Protein AF-A0A7X9PAP3-F1 (afdb_monomer)

Structure (mmCIF, N/CA/C/O backbone):
data_AF-A0A7X9PAP3-F1
#
_entry.id   AF-A0A7X9PAP3-F1
#
loop_
_atom_site.group_PDB
_atom_site.id
_atom_site.type_symbol
_atom_site.label_atom_id
_atom_site.label_alt_id
_atom_site.label_comp_id
_atom_site.label_asym_id
_atom_site.label_entity_id
_atom_site.label_seq_id
_atom_site.pdbx_PDB_ins_code
_atom_site.Cartn_x
_atom_site.Cartn_y
_atom_site.Cartn_z
_atom_site.occupancy
_atom_site.B_iso_or_equiv
_atom_site.auth_seq_id
_atom_site.auth_comp_id
_atom_site.auth_asym_id
_atom_site.auth_atom_id
_atom_site.pdbx_PDB_model_num
ATOM 1 N N . LYS A 1 1 ? 16.788 -15.614 0.263 1.00 59.34 1 LYS A N 1
ATOM 2 C CA . LYS A 1 1 ? 17.061 -16.980 -0.244 1.00 59.34 1 LYS A CA 1
ATOM 3 C C . LYS A 1 1 ? 15.784 -17.479 -0.890 1.00 59.34 1 LYS A C 1
ATOM 5 O O . LYS A 1 1 ? 14.725 -17.105 -0.398 1.00 59.34 1 LYS A O 1
ATOM 10 N N . TYR A 1 2 ? 15.874 -18.241 -1.971 1.00 66.44 2 TYR A N 1
ATOM 11 C CA . TYR A 1 2 ? 14.715 -18.930 -2.534 1.00 66.44 2 TYR A CA 1
ATOM 12 C C . TYR A 1 2 ? 14.220 -20.024 -1.574 1.00 66.44 2 TYR A C 1
ATOM 14 O O . TYR A 1 2 ? 14.885 -20.328 -0.578 1.00 66.44 2 TYR A O 1
ATOM 22 N N . THR A 1 3 ? 13.040 -20.594 -1.837 1.00 70.62 3 THR A N 1
ATOM 23 C CA . THR A 1 3 ? 12.450 -21.670 -1.013 1.00 70.62 3 THR A CA 1
ATOM 24 C C . THR A 1 3 ? 13.333 -22.919 -0.946 1.00 70.62 3 THR A C 1
ATOM 26 O O . THR A 1 3 ? 13.224 -23.693 -0.001 1.00 70.62 3 THR A O 1
ATOM 29 N N . ASP A 1 4 ? 14.249 -23.076 -1.900 1.00 76.62 4 ASP A N 1
ATOM 30 C CA . ASP A 1 4 ? 15.269 -24.126 -1.961 1.00 76.62 4 ASP A CA 1
ATOM 31 C C . ASP A 1 4 ? 16.560 -23.802 -1.173 1.00 76.62 4 ASP A C 1
ATOM 33 O O . ASP A 1 4 ? 17.512 -24.580 -1.175 1.00 76.62 4 ASP A O 1
ATOM 37 N N . GLY A 1 5 ? 16.621 -22.652 -0.495 1.00 71.75 5 GLY A N 1
ATOM 38 C CA . GLY A 1 5 ? 17.773 -22.235 0.305 1.00 71.75 5 GLY A CA 1
ATOM 39 C C . GLY A 1 5 ? 18.920 -21.596 -0.485 1.00 71.75 5 GLY A C 1
ATOM 40 O O . GLY A 1 5 ? 19.882 -21.125 0.137 1.00 71.75 5 GLY A O 1
ATOM 41 N N . THR A 1 6 ? 18.823 -21.500 -1.814 1.00 71.69 6 THR A N 1
ATOM 42 C CA . THR A 1 6 ? 19.823 -20.810 -2.636 1.00 71.69 6 THR A CA 1
ATOM 43 C C . THR A 1 6 ? 19.784 -19.289 -2.409 1.00 71.69 6 THR A C 1
ATOM 45 O O . THR A 1 6 ? 18.740 -18.720 -2.047 1.00 71.69 6 THR A O 1
ATOM 48 N N . PRO A 1 7 ? 20.921 -18.579 -2.545 1.00 68.69 7 PRO A N 1
ATOM 49 C CA . PRO A 1 7 ? 20.944 -17.121 -2.489 1.00 68.69 7 PRO A CA 1
ATOM 50 C C . PRO A 1 7 ? 20.024 -16.515 -3.557 1.00 68.69 7 PRO A C 1
ATOM 52 O O . PRO A 1 7 ? 20.085 -16.894 -4.720 1.00 68.69 7 PRO A O 1
ATOM 55 N N . ALA A 1 8 ? 19.192 -15.544 -3.174 1.00 69.88 8 ALA A N 1
ATOM 56 C CA . ALA A 1 8 ? 18.354 -14.809 -4.123 1.00 69.88 8 ALA A CA 1
ATOM 57 C C . ALA A 1 8 ? 19.167 -13.657 -4.741 1.00 69.88 8 ALA A C 1
ATOM 59 O O . ALA A 1 8 ? 18.898 -12.490 -4.479 1.00 69.88 8 ALA A O 1
ATOM 60 N N . THR A 1 9 ? 20.246 -14.000 -5.452 1.00 79.00 9 THR A N 1
ATOM 61 C CA . THR A 1 9 ? 21.197 -13.041 -6.049 1.00 79.00 9 THR A CA 1
ATOM 62 C C . THR A 1 9 ? 20.741 -12.495 -7.399 1.00 79.00 9 THR A C 1
ATOM 64 O O . THR A 1 9 ? 21.239 -11.465 -7.838 1.00 79.00 9 THR A O 1
ATOM 67 N N . SER A 1 10 ? 19.792 -13.166 -8.044 1.00 83.75 10 SER A N 1
ATOM 68 C CA . SER A 1 10 ? 19.055 -12.691 -9.214 1.00 83.75 10 SER A CA 1
ATOM 69 C C . SER A 1 10 ? 17.563 -12.840 -8.958 1.00 83.75 10 SER A C 1
ATOM 71 O O . SER A 1 10 ? 17.173 -13.615 -8.087 1.00 83.75 10 SER A O 1
ATOM 73 N N . ALA A 1 11 ? 16.738 -12.110 -9.701 1.00 86.12 11 ALA A N 1
ATOM 74 C CA . ALA A 1 11 ? 15.283 -12.198 -9.685 1.00 86.12 11 ALA A CA 1
ATOM 75 C C . ALA A 1 11 ? 14.765 -12.167 -11.136 1.00 86.12 11 ALA A C 1
ATOM 77 O O . ALA A 1 11 ? 14.266 -11.135 -11.601 1.00 86.12 11 ALA A O 1
ATOM 78 N N . PRO A 1 12 ? 14.935 -13.274 -11.887 1.00 86.88 12 PRO A N 1
ATOM 79 C CA . PRO A 1 12 ? 14.408 -13.365 -13.238 1.00 86.88 12 PRO A CA 1
ATOM 80 C C . PRO A 1 12 ? 12.879 -13.315 -13.195 1.00 86.88 12 PRO A C 1
ATOM 82 O O . PRO A 1 12 ? 12.271 -13.910 -12.302 1.00 86.88 12 PRO A O 1
ATOM 85 N N . ARG A 1 13 ? 12.254 -12.655 -14.177 1.00 89.19 13 ARG A N 1
ATOM 86 C CA . ARG A 1 13 ? 10.790 -12.569 -14.287 1.00 89.19 13 ARG A CA 1
ATOM 87 C C . ARG A 1 13 ? 10.124 -11.992 -13.026 1.00 89.19 13 ARG A C 1
ATOM 89 O O . ARG A 1 13 ? 9.146 -12.531 -12.506 1.00 89.19 13 ARG A O 1
ATOM 96 N N . ALA A 1 14 ? 10.668 -10.890 -12.525 1.00 91.19 14 ALA A N 1
ATOM 97 C CA . ALA A 1 14 ? 10.173 -10.184 -11.358 1.00 91.19 14 ALA A CA 1
ATOM 98 C C . ALA A 1 14 ? 8.846 -9.476 -11.665 1.00 91.19 14 ALA A C 1
ATOM 100 O O . ALA A 1 14 ? 8.778 -8.556 -12.480 1.00 91.19 14 ALA A O 1
ATOM 101 N N . LEU A 1 15 ? 7.785 -9.894 -10.976 1.00 91.31 15 LEU A N 1
ATOM 102 C CA . LEU A 1 15 ? 6.472 -9.248 -11.042 1.00 91.31 15 LEU A CA 1
ATOM 103 C C . LEU A 1 15 ? 6.235 -8.311 -9.854 1.00 91.31 15 LEU A C 1
ATOM 105 O O . LEU A 1 15 ? 5.517 -7.326 -9.965 1.00 91.31 15 LEU A O 1
ATOM 109 N N . LEU A 1 16 ? 6.837 -8.616 -8.709 1.00 91.94 16 LEU A N 1
ATOM 110 C CA . LEU A 1 16 ? 6.576 -7.954 -7.442 1.00 91.94 16 LEU A CA 1
ATOM 111 C C . LEU A 1 16 ? 7.899 -7.764 -6.700 1.00 91.94 16 LEU A C 1
ATOM 113 O O . LEU A 1 16 ? 8.653 -8.722 -6.528 1.00 91.94 16 LEU A O 1
ATOM 117 N N . TYR A 1 17 ? 8.165 -6.546 -6.236 1.00 92.44 17 TYR A N 1
ATOM 118 C CA . TYR A 1 17 ? 9.275 -6.256 -5.333 1.00 92.44 17 TYR A CA 1
ATOM 119 C C . TYR A 1 17 ? 8.787 -5.540 -4.080 1.00 92.44 17 TYR A C 1
ATOM 121 O O . TYR A 1 17 ? 8.098 -4.524 -4.167 1.00 92.44 17 TYR A O 1
ATOM 129 N N . ALA A 1 18 ? 9.194 -6.069 -2.929 1.00 90.81 18 ALA A N 1
ATOM 130 C CA . ALA A 1 18 ? 9.049 -5.454 -1.620 1.00 90.81 18 ALA A CA 1
ATOM 131 C C . ALA A 1 18 ? 10.407 -5.521 -0.912 1.00 90.81 18 ALA A C 1
ATOM 133 O O . ALA A 1 18 ? 10.891 -6.612 -0.602 1.00 90.81 18 ALA A O 1
ATOM 134 N N . GLY A 1 19 ? 11.030 -4.363 -0.709 1.00 86.25 19 GLY A N 1
ATOM 135 C CA . GLY A 1 19 ? 12.360 -4.231 -0.116 1.00 86.25 19 GLY A CA 1
ATOM 136 C C . GLY A 1 19 ? 12.378 -3.431 1.179 1.00 86.25 19 GLY A C 1
ATOM 137 O O . GLY A 1 19 ? 11.400 -2.772 1.536 1.00 86.25 19 GLY A O 1
ATOM 138 N N . TRP A 1 20 ? 13.512 -3.491 1.877 1.00 84.56 20 TRP A N 1
ATOM 139 C CA . TRP A 1 20 ? 13.790 -2.706 3.078 1.00 84.56 20 TRP A CA 1
ATOM 140 C C . TRP A 1 20 ? 15.255 -2.261 3.071 1.00 84.56 20 TRP A C 1
ATOM 142 O O . TRP A 1 20 ? 16.155 -3.097 2.990 1.00 84.56 20 TRP A O 1
ATOM 152 N N . TYR A 1 21 ? 15.492 -0.955 3.202 1.00 69.62 21 TYR A N 1
ATOM 153 C CA . TYR A 1 21 ? 16.805 -0.368 3.500 1.00 69.62 21 TYR A CA 1
ATOM 154 C C . TYR A 1 21 ? 17.966 -0.704 2.550 1.00 69.62 21 TYR A C 1
ATOM 156 O O . TYR A 1 21 ? 19.093 -0.932 2.980 1.00 69.62 21 TYR A O 1
ATOM 164 N N . ASN A 1 22 ? 17.725 -0.597 1.238 1.00 73.00 22 ASN A N 1
ATOM 165 C CA . ASN A 1 22 ? 18.768 -0.464 0.208 1.00 73.00 22 ASN A CA 1
ATOM 166 C C . ASN A 1 22 ? 19.035 1.012 -0.185 1.00 73.00 22 ASN A C 1
ATOM 168 O O . ASN A 1 22 ? 18.946 1.382 -1.354 1.00 73.00 22 ASN A O 1
ATOM 172 N N . TYR A 1 23 ? 19.237 1.890 0.807 1.00 78.19 23 TYR A N 1
ATOM 173 C CA . TYR A 1 23 ? 19.186 3.354 0.643 1.00 78.19 23 TYR A CA 1
ATOM 174 C C . TYR A 1 23 ? 20.037 3.875 -0.529 1.00 78.19 23 TYR A C 1
ATOM 176 O O . TYR A 1 23 ? 21.255 3.700 -0.552 1.00 78.19 23 TYR A O 1
ATOM 184 N N . GLY A 1 24 ? 19.388 4.532 -1.498 1.00 71.75 24 GLY A N 1
ATOM 185 C CA . GLY A 1 24 ? 20.041 5.117 -2.677 1.00 71.75 24 GLY A CA 1
ATOM 186 C C . GLY A 1 24 ? 20.682 4.104 -3.634 1.00 71.75 24 GLY A C 1
ATOM 187 O O . GLY A 1 24 ? 21.357 4.501 -4.579 1.00 71.75 24 GLY A O 1
ATOM 188 N N . GLN A 1 25 ? 20.490 2.804 -3.408 1.00 82.75 25 GLN A N 1
ATOM 189 C CA . GLN A 1 25 ? 21.089 1.744 -4.204 1.00 82.75 25 GLN A CA 1
ATOM 190 C C . GLN A 1 25 ? 20.014 1.016 -5.009 1.00 82.75 25 GLN A C 1
ATOM 192 O O . GLN A 1 25 ? 18.933 0.692 -4.521 1.00 82.75 25 GLN A O 1
ATOM 197 N N . TYR A 1 26 ? 20.335 0.712 -6.261 1.00 88.19 26 TYR A N 1
ATOM 198 C CA . TYR A 1 26 ? 19.555 -0.184 -7.103 1.00 88.19 26 TYR A CA 1
ATOM 199 C C . TYR A 1 26 ? 20.468 -1.310 -7.567 1.00 88.19 26 TYR A C 1
ATOM 201 O O . TYR A 1 26 ? 21.512 -1.059 -8.167 1.00 88.19 26 TYR A O 1
ATOM 209 N N . MET A 1 27 ? 20.089 -2.552 -7.280 1.00 86.25 27 MET A N 1
ATOM 210 C CA . MET A 1 27 ? 20.810 -3.718 -7.782 1.00 86.25 27 MET A CA 1
ATOM 211 C C . MET A 1 27 ? 20.187 -4.135 -9.120 1.00 86.25 27 MET A C 1
ATOM 213 O O . MET A 1 27 ? 19.006 -4.447 -9.148 1.00 86.25 27 MET A O 1
ATOM 217 N N . PRO A 1 28 ? 20.910 -4.175 -10.245 1.00 86.38 28 PRO A N 1
ATOM 218 C CA . PRO A 1 28 ? 20.334 -4.564 -11.535 1.00 86.38 28 PRO A CA 1
ATOM 219 C C . PRO A 1 28 ? 20.174 -6.091 -11.637 1.00 86.38 28 PRO A C 1
ATOM 221 O O . PRO A 1 28 ? 20.773 -6.743 -12.485 1.00 86.38 28 PRO A O 1
ATOM 224 N N . VAL A 1 29 ? 19.402 -6.672 -10.718 1.00 88.25 29 VAL A N 1
ATOM 225 C CA . VAL A 1 29 ? 19.203 -8.121 -10.568 1.00 88.25 29 VAL A CA 1
ATOM 226 C C . VAL A 1 29 ? 17.786 -8.563 -10.938 1.00 88.25 29 VAL A C 1
ATOM 228 O O . VAL A 1 29 ? 17.534 -9.765 -11.021 1.00 88.25 29 VAL A O 1
ATOM 231 N N . TRP A 1 30 ? 16.875 -7.610 -11.157 1.00 90.19 30 TRP A N 1
ATOM 232 C CA . TRP A 1 30 ? 15.480 -7.845 -11.527 1.00 90.19 30 TRP A CA 1
ATOM 233 C C . TRP A 1 30 ? 15.286 -7.757 -13.037 1.00 90.19 30 TRP A C 1
ATOM 235 O O . TRP A 1 30 ? 15.629 -6.752 -13.656 1.00 90.19 30 TRP A O 1
ATOM 245 N N . ASP A 1 31 ? 14.682 -8.799 -13.597 1.00 92.12 31 ASP A N 1
ATOM 246 C CA . ASP A 1 31 ? 14.140 -8.797 -14.954 1.00 92.12 31 ASP A CA 1
ATOM 247 C C . ASP A 1 31 ? 12.631 -8.552 -14.864 1.00 92.12 31 ASP A C 1
ATOM 249 O O . ASP A 1 31 ? 11.864 -9.462 -14.539 1.00 92.12 31 ASP A O 1
ATOM 253 N N . TRP A 1 32 ? 12.218 -7.296 -15.033 1.00 94.06 32 TRP A N 1
ATOM 254 C CA . TRP A 1 32 ? 10.851 -6.859 -14.760 1.00 94.06 32 TRP A CA 1
ATOM 255 C C . TRP A 1 32 ? 9.864 -7.357 -15.813 1.00 94.06 32 TRP A C 1
ATOM 257 O O . TRP A 1 32 ? 9.992 -7.093 -17.007 1.00 94.06 32 TRP A O 1
ATOM 267 N N . MET A 1 33 ? 8.825 -8.050 -15.355 1.00 94.56 33 MET A N 1
ATOM 268 C CA . MET A 1 33 ? 7.733 -8.485 -16.219 1.00 94.56 33 MET A CA 1
ATOM 269 C C . MET A 1 33 ? 6.721 -7.364 -16.482 1.00 94.56 33 MET A C 1
ATOM 271 O O . MET A 1 33 ? 6.537 -6.501 -15.622 1.00 94.56 33 MET A O 1
ATOM 275 N N . PRO A 1 34 ? 5.971 -7.424 -17.601 1.00 92.31 34 PRO A N 1
ATOM 276 C CA . PRO A 1 34 ? 4.773 -6.613 -17.781 1.00 92.31 34 PRO A CA 1
ATOM 277 C C . PRO A 1 34 ? 3.802 -6.760 -16.603 1.00 92.31 34 PRO A C 1
ATOM 279 O O . PRO A 1 34 ? 3.506 -7.873 -16.164 1.00 92.31 34 PRO A O 1
ATOM 282 N N . GLY A 1 35 ? 3.294 -5.633 -16.109 1.00 92.94 35 GLY A N 1
ATOM 283 C CA . GLY A 1 35 ? 2.457 -5.580 -14.913 1.00 92.94 35 GLY A CA 1
ATOM 284 C C . GLY A 1 35 ? 3.245 -5.516 -13.603 1.00 92.94 35 GLY A C 1
ATOM 285 O O . GLY A 1 35 ? 2.641 -5.637 -12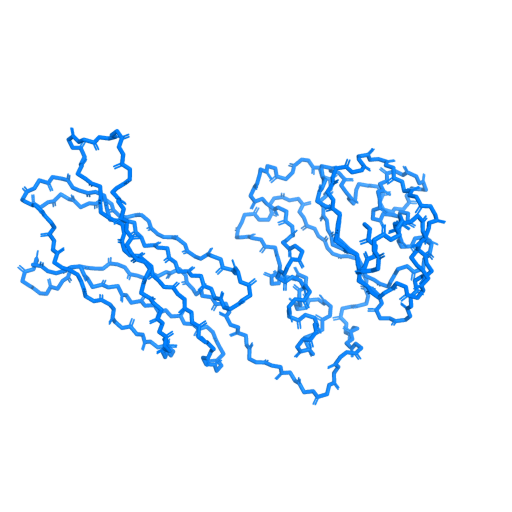.537 1.00 92.94 35 GLY A O 1
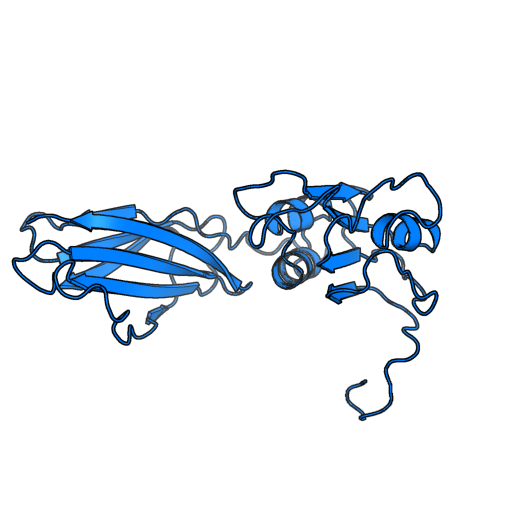ATOM 286 N N . SER A 1 36 ? 4.569 -5.356 -13.651 1.00 95.81 36 SER A N 1
ATOM 287 C CA . SER A 1 36 ? 5.394 -5.373 -12.447 1.00 95.81 36 SER A CA 1
ATOM 288 C C . SER A 1 36 ? 5.221 -4.137 -11.576 1.00 95.81 36 SER A C 1
ATOM 290 O O . SER A 1 36 ? 5.106 -3.014 -12.074 1.00 95.81 36 SER A O 1
ATOM 292 N N . VAL A 1 37 ? 5.239 -4.346 -10.258 1.00 96.50 37 VAL A N 1
ATOM 293 C CA . VAL A 1 37 ? 5.224 -3.258 -9.276 1.00 96.50 37 VAL A CA 1
ATOM 294 C C . VAL A 1 37 ? 6.327 -3.410 -8.238 1.00 96.50 37 VAL A C 1
ATOM 296 O O . VAL A 1 37 ? 6.639 -4.521 -7.800 1.00 96.50 37 VAL A O 1
ATOM 299 N N . ALA A 1 38 ? 6.902 -2.283 -7.823 1.00 94.19 38 ALA A N 1
ATOM 300 C CA . ALA A 1 38 ? 7.951 -2.244 -6.816 1.00 94.19 38 ALA A CA 1
ATOM 301 C C . ALA A 1 38 ? 7.650 -1.239 -5.700 1.00 94.19 38 ALA A C 1
ATOM 303 O O . ALA A 1 38 ? 7.154 -0.135 -5.928 1.00 94.19 38 ALA A O 1
ATOM 304 N N . VAL A 1 39 ? 8.002 -1.624 -4.480 1.00 92.50 39 VAL A N 1
ATOM 305 C CA . VAL A 1 39 ? 7.989 -0.763 -3.303 1.00 92.50 39 VAL A CA 1
ATOM 306 C C . VAL A 1 39 ? 9.235 -1.046 -2.478 1.00 92.50 39 VAL A C 1
ATOM 308 O O . VAL A 1 39 ? 9.511 -2.182 -2.098 1.00 92.50 39 VAL A O 1
ATOM 311 N N . ASP A 1 40 ? 10.012 -0.003 -2.225 1.00 90.06 40 ASP A N 1
ATOM 312 C CA . ASP A 1 40 ? 11.215 -0.081 -1.404 1.00 90.06 40 ASP A CA 1
ATOM 313 C C . ASP A 1 40 ? 10.989 0.742 -0.145 1.00 90.06 40 ASP A C 1
ATOM 315 O O . ASP A 1 40 ? 10.843 1.961 -0.233 1.00 90.06 40 ASP A O 1
ATOM 319 N N . PHE A 1 41 ? 10.901 0.079 1.010 1.00 85.75 41 PHE A N 1
ATOM 320 C CA . PHE A 1 41 ? 10.667 0.750 2.283 1.00 85.75 41 PHE A CA 1
ATOM 321 C C . PHE A 1 41 ? 11.945 1.466 2.716 1.00 85.75 41 PHE A C 1
ATOM 323 O O . PHE A 1 41 ? 12.822 0.904 3.377 1.00 85.75 41 PHE A O 1
ATOM 330 N N . ASN A 1 42 ? 12.058 2.711 2.268 1.00 82.31 42 ASN A N 1
ATOM 331 C CA . ASN A 1 42 ? 13.252 3.521 2.387 1.00 82.31 42 ASN A CA 1
ATOM 332 C C . ASN A 1 42 ? 12.899 5.006 2.426 1.00 82.31 42 ASN A C 1
ATOM 334 O O . ASN A 1 42 ? 11.991 5.463 1.726 1.00 82.31 42 ASN A O 1
ATOM 338 N N . SER A 1 43 ? 13.668 5.785 3.186 1.00 84.50 43 SER A N 1
ATOM 339 C CA . SER A 1 43 ? 13.661 7.241 3.023 1.00 84.50 43 SER A CA 1
ATOM 340 C C . SER A 1 43 ? 14.088 7.582 1.598 1.00 84.50 43 SER A C 1
ATOM 342 O O . SER A 1 43 ? 15.015 6.964 1.074 1.00 84.50 43 SER A O 1
ATOM 344 N N . ALA A 1 44 ? 13.421 8.557 0.971 1.00 86.75 44 ALA A N 1
ATOM 345 C CA . ALA A 1 44 ? 13.745 8.982 -0.393 1.00 86.75 44 ALA A CA 1
ATOM 346 C C . ALA A 1 44 ? 13.698 7.842 -1.444 1.00 86.75 44 ALA A C 1
ATOM 348 O O . ALA A 1 44 ? 14.318 7.950 -2.505 1.00 86.75 44 ALA A O 1
ATOM 349 N N . SER A 1 45 ? 12.933 6.767 -1.192 1.00 89.00 45 SER A N 1
ATOM 350 C CA . SER A 1 45 ? 12.790 5.611 -2.095 1.00 89.00 45 SER A CA 1
ATOM 351 C C . SER A 1 45 ? 12.297 5.978 -3.495 1.00 89.00 45 SER A C 1
ATOM 353 O O . SER A 1 45 ? 12.526 5.226 -4.444 1.00 89.00 45 SER A O 1
ATOM 355 N N . LEU A 1 46 ? 11.685 7.155 -3.647 1.00 90.06 46 LEU A N 1
ATOM 356 C CA . LEU A 1 46 ? 11.244 7.699 -4.924 1.00 90.06 46 LEU A CA 1
ATOM 357 C C . LEU A 1 46 ? 11.704 9.151 -5.151 1.00 90.06 46 LEU A C 1
ATOM 359 O O . LEU A 1 46 ? 11.059 9.910 -5.878 1.00 90.06 46 LEU A O 1
ATOM 363 N N . TYR A 1 47 ? 12.818 9.556 -4.534 1.00 90.00 47 TYR A N 1
ATOM 364 C CA . TYR A 1 47 ? 13.440 10.862 -4.755 1.00 90.00 47 TYR A CA 1
ATOM 365 C C . TYR A 1 47 ? 13.978 11.005 -6.180 1.00 90.00 47 TYR A C 1
ATOM 367 O O . TYR A 1 47 ? 14.554 10.072 -6.740 1.00 90.00 47 TYR A O 1
ATOM 375 N N . GLY A 1 48 ? 13.787 12.187 -6.771 1.00 89.62 48 GLY A N 1
ATOM 376 C CA . GLY A 1 48 ? 14.293 12.508 -8.107 1.00 89.62 48 GLY A CA 1
ATOM 377 C C . GLY A 1 48 ? 14.006 11.423 -9.154 1.00 89.62 48 GLY A C 1
ATOM 378 O O . GLY A 1 48 ? 14.945 10.964 -9.790 1.00 89.62 48 GLY A O 1
ATOM 379 N N . PRO A 1 49 ? 12.746 10.999 -9.380 1.00 88.19 49 PRO A N 1
ATOM 380 C CA . PRO A 1 49 ? 12.434 9.831 -10.218 1.00 88.19 49 PRO A CA 1
ATOM 381 C C . PRO A 1 49 ? 12.817 10.004 -11.699 1.00 88.19 49 PRO A C 1
ATOM 383 O O . PRO A 1 49 ? 12.821 9.040 -12.455 1.00 88.19 49 PRO A O 1
ATOM 386 N N . ARG A 1 50 ? 13.140 11.233 -12.121 1.00 89.88 50 ARG A N 1
ATOM 387 C CA . ARG A 1 50 ? 13.661 11.565 -13.457 1.00 89.88 50 ARG A CA 1
ATOM 388 C C . ARG A 1 50 ? 15.191 11.656 -13.518 1.00 89.88 50 ARG A C 1
ATOM 390 O O . ARG A 1 50 ? 15.737 11.906 -14.587 1.00 89.88 50 ARG A O 1
ATOM 397 N N . THR A 1 51 ? 15.873 11.467 -12.394 1.00 89.62 51 THR A N 1
ATOM 398 C CA . THR A 1 51 ? 17.330 11.514 -12.280 1.00 89.62 51 THR A CA 1
ATOM 399 C C . THR A 1 51 ? 17.852 10.094 -12.116 1.00 89.62 51 THR A C 1
ATOM 401 O O . THR A 1 51 ? 17.556 9.417 -11.130 1.00 89.62 51 THR A O 1
ATOM 404 N N . VAL A 1 52 ? 18.643 9.636 -13.086 1.00 86.19 52 VAL A N 1
ATOM 405 C CA . VAL A 1 52 ? 19.258 8.303 -13.057 1.00 86.19 52 VAL A CA 1
ATOM 406 C C . VAL A 1 52 ? 20.100 8.162 -11.785 1.00 86.19 52 VAL A C 1
ATOM 408 O O . VAL A 1 52 ? 20.928 9.016 -11.481 1.00 86.19 52 VAL A O 1
ATOM 411 N N . GLY A 1 53 ? 19.865 7.091 -11.031 1.00 85.81 53 GLY A N 1
ATOM 412 C CA . GLY A 1 53 ? 20.598 6.758 -9.809 1.00 85.81 53 GLY A CA 1
ATOM 413 C C . GLY A 1 53 ? 20.165 7.518 -8.553 1.00 85.81 53 GLY A C 1
ATOM 414 O O . GLY A 1 53 ? 20.718 7.257 -7.492 1.00 85.81 53 GLY A O 1
ATOM 415 N N . ALA A 1 54 ? 19.188 8.430 -8.628 1.00 88.69 54 ALA A N 1
ATOM 416 C CA . ALA A 1 54 ? 18.794 9.243 -7.472 1.00 88.69 54 ALA A CA 1
ATOM 417 C C . ALA A 1 54 ? 17.975 8.484 -6.415 1.00 88.69 54 ALA A C 1
ATOM 419 O O . ALA A 1 54 ? 17.948 8.887 -5.254 1.00 88.69 54 ALA A O 1
ATOM 420 N N . SER A 1 55 ? 17.295 7.406 -6.804 1.00 90.62 55 SER A N 1
ATOM 421 C CA . SER A 1 55 ? 16.522 6.559 -5.896 1.00 90.62 55 SER A CA 1
ATOM 422 C C . SER A 1 55 ? 16.337 5.156 -6.461 1.00 90.62 55 SER A C 1
ATOM 424 O O . SER A 1 55 ? 16.450 4.938 -7.673 1.00 90.62 55 SER A O 1
ATOM 426 N N . PHE A 1 56 ? 15.998 4.209 -5.581 1.00 92.62 56 PHE A N 1
ATOM 427 C CA . PHE A 1 56 ? 15.612 2.862 -5.991 1.00 92.62 56 PHE A CA 1
ATOM 428 C C . PHE A 1 56 ? 14.441 2.906 -6.975 1.00 92.62 56 PHE A C 1
ATOM 430 O O . PHE A 1 56 ? 14.525 2.323 -8.050 1.00 92.62 56 PHE A O 1
ATOM 437 N N . GLY A 1 57 ? 13.364 3.620 -6.637 1.00 92.88 57 GLY A N 1
ATOM 438 C CA . GLY A 1 57 ? 12.146 3.646 -7.438 1.00 92.88 57 GLY A CA 1
ATOM 439 C C . GLY A 1 57 ? 12.350 4.275 -8.816 1.00 92.88 57 GLY A C 1
ATOM 440 O O . GLY A 1 57 ? 11.845 3.747 -9.804 1.00 92.88 57 GLY A O 1
ATOM 441 N N . GLY A 1 58 ? 13.154 5.342 -8.913 1.00 93.44 58 GLY A N 1
ATOM 442 C CA . GLY A 1 58 ? 13.544 5.910 -10.207 1.00 93.44 58 GLY A CA 1
ATOM 443 C C . GLY A 1 58 ? 14.318 4.909 -11.069 1.00 93.44 58 GLY A C 1
ATOM 444 O O . GLY A 1 58 ? 14.035 4.754 -12.256 1.00 93.44 58 GLY A O 1
ATOM 445 N N . MET A 1 59 ? 15.250 4.168 -10.465 1.00 94.38 59 MET A N 1
ATOM 446 C CA . MET A 1 59 ? 16.014 3.142 -11.176 1.00 94.38 59 MET A CA 1
ATOM 447 C C . MET A 1 59 ? 15.193 1.899 -11.519 1.00 94.38 59 MET A C 1
ATOM 449 O O . MET A 1 59 ? 15.396 1.335 -12.590 1.00 94.38 59 MET A O 1
ATOM 453 N N . ALA A 1 60 ? 14.245 1.490 -10.680 1.00 94.44 60 ALA A N 1
ATOM 454 C CA . ALA A 1 60 ? 13.335 0.393 -10.986 1.00 94.44 60 ALA A CA 1
ATOM 455 C C . ALA A 1 60 ? 12.495 0.716 -12.229 1.00 94.44 60 ALA A C 1
ATOM 457 O O . ALA A 1 60 ? 12.458 -0.090 -13.157 1.00 94.44 60 ALA A O 1
ATOM 458 N N . LEU A 1 61 ? 11.919 1.925 -12.302 1.00 94.56 61 LEU A N 1
ATOM 459 C CA . LEU A 1 61 ? 11.221 2.409 -13.501 1.00 94.56 61 LEU A CA 1
ATOM 460 C C . LEU A 1 61 ? 12.142 2.425 -14.726 1.00 94.56 61 LEU A C 1
ATOM 462 O O . LEU A 1 61 ? 11.776 1.912 -15.780 1.00 94.56 61 LEU A O 1
ATOM 466 N N . PHE A 1 62 ? 13.352 2.977 -14.583 1.00 94.38 62 PHE A N 1
ATOM 467 C CA . PHE A 1 62 ? 14.334 3.040 -15.670 1.00 94.38 62 PHE A CA 1
ATOM 468 C C . PHE A 1 62 ? 14.697 1.651 -16.221 1.00 94.38 62 PHE A C 1
ATOM 470 O O . PHE A 1 62 ? 14.926 1.506 -17.417 1.00 94.38 62 PHE A O 1
ATOM 477 N N . ASN A 1 63 ? 14.723 0.628 -15.363 1.00 94.44 63 ASN A N 1
ATOM 478 C CA . ASN A 1 63 ? 15.058 -0.747 -15.736 1.00 94.44 63 ASN A CA 1
ATOM 479 C C . ASN A 1 63 ? 13.841 -1.597 -16.146 1.00 94.44 63 ASN A C 1
ATOM 481 O O . ASN A 1 63 ? 14.013 -2.782 -16.417 1.00 94.44 63 ASN A O 1
ATOM 485 N N . GLY A 1 64 ? 12.635 -1.025 -16.218 1.00 94.00 64 GLY A N 1
ATOM 486 C CA . GLY A 1 64 ? 11.463 -1.695 -16.793 1.00 94.00 64 GLY A CA 1
ATOM 487 C C . GLY A 1 64 ? 10.342 -2.053 -15.817 1.00 94.00 64 GLY A C 1
ATOM 488 O O . GLY A 1 64 ? 9.361 -2.657 -16.251 1.00 94.00 64 GLY A O 1
ATOM 489 N N . ALA A 1 65 ? 10.428 -1.670 -14.538 1.00 95.44 65 ALA A N 1
ATOM 490 C CA . ALA A 1 65 ? 9.282 -1.792 -13.638 1.00 95.44 65 ALA A CA 1
ATOM 491 C C . ALA A 1 65 ? 8.117 -0.930 -14.153 1.00 95.44 65 ALA A C 1
ATOM 493 O O . ALA A 1 65 ? 8.314 0.227 -14.530 1.00 95.44 65 ALA A O 1
ATOM 494 N N . ASN A 1 66 ? 6.894 -1.466 -14.164 1.00 96.12 66 ASN A N 1
ATOM 495 C CA . ASN A 1 66 ? 5.741 -0.743 -14.718 1.00 96.12 66 ASN A CA 1
ATOM 496 C C . ASN A 1 66 ? 5.065 0.201 -13.717 1.00 96.12 66 ASN A C 1
ATOM 498 O O . ASN A 1 66 ? 4.420 1.170 -14.121 1.00 96.12 66 ASN A O 1
ATOM 502 N N . GLY A 1 67 ? 5.207 -0.074 -12.422 1.00 96.25 67 GLY A N 1
ATOM 503 C CA . GLY A 1 67 ? 4.711 0.781 -11.354 1.00 96.25 67 GLY A CA 1
ATOM 504 C C . GLY A 1 67 ? 5.639 0.781 -10.149 1.00 96.25 67 GLY A C 1
ATOM 505 O O . GLY A 1 67 ? 6.206 -0.242 -9.775 1.00 96.25 67 GLY A O 1
ATOM 506 N N . VAL A 1 68 ? 5.783 1.931 -9.506 1.00 95.12 68 VAL A N 1
ATOM 507 C CA . VAL A 1 68 ? 6.523 2.066 -8.251 1.00 95.12 68 VAL A CA 1
ATOM 508 C C . VAL A 1 68 ? 5.741 2.911 -7.265 1.00 95.12 68 VAL A C 1
ATOM 510 O O . VAL A 1 68 ? 5.108 3.895 -7.645 1.00 95.12 68 VAL A O 1
ATOM 513 N N . THR A 1 69 ? 5.789 2.545 -5.991 1.00 93.19 69 THR A N 1
ATOM 514 C CA . THR A 1 69 ? 5.270 3.372 -4.900 1.00 93.19 69 THR A CA 1
ATOM 515 C C . THR A 1 69 ? 6.347 3.547 -3.842 1.00 93.19 69 THR A C 1
ATOM 517 O O . THR A 1 69 ? 7.134 2.638 -3.579 1.00 93.19 69 THR A O 1
ATOM 520 N N . GLY A 1 70 ? 6.426 4.741 -3.273 1.00 90.00 70 GLY A N 1
ATOM 521 C CA . GLY A 1 70 ? 7.473 5.096 -2.328 1.00 90.00 70 GLY A CA 1
ATOM 522 C C . GLY A 1 70 ? 7.351 6.546 -1.900 1.00 90.00 70 GLY A C 1
ATOM 523 O O . GLY A 1 70 ? 6.342 7.199 -2.172 1.00 90.00 70 GLY A O 1
ATOM 524 N N . CYS A 1 71 ? 8.380 7.057 -1.234 1.00 88.19 71 CYS A N 1
ATOM 525 C CA . CYS A 1 71 ? 8.350 8.389 -0.646 1.00 88.19 71 CYS A CA 1
ATOM 526 C C . CYS A 1 71 ? 9.466 9.280 -1.192 1.00 88.19 71 CYS A C 1
ATOM 528 O O . CYS A 1 71 ? 10.571 8.830 -1.496 1.00 88.19 71 CYS A O 1
ATOM 530 N N . PHE A 1 72 ? 9.161 10.567 -1.344 1.00 83.88 72 PHE A N 1
ATOM 531 C CA . PHE A 1 72 ? 10.087 11.569 -1.874 1.00 83.88 72 PHE A CA 1
ATOM 532 C C . PHE A 1 72 ? 11.211 11.921 -0.904 1.00 83.88 72 PHE A C 1
ATOM 534 O O . PHE A 1 72 ? 12.317 12.242 -1.318 1.00 83.88 72 PHE A O 1
ATOM 541 N N . THR A 1 73 ? 10.903 11.906 0.388 1.00 80.31 73 THR A N 1
ATOM 542 C CA . THR A 1 73 ? 11.772 12.305 1.504 1.00 80.31 73 THR A CA 1
ATOM 543 C C . THR A 1 73 ? 11.534 11.310 2.652 1.00 80.31 73 THR A C 1
ATOM 545 O O . THR A 1 73 ? 10.997 10.229 2.405 1.00 80.31 73 THR A O 1
ATOM 548 N N . GLU A 1 74 ? 11.985 11.596 3.869 1.00 75.12 74 GLU A N 1
ATOM 549 C CA . GLU A 1 74 ? 11.763 10.793 5.067 1.00 75.12 74 GLU A CA 1
ATOM 550 C C . GLU A 1 74 ? 10.264 10.769 5.434 1.00 75.12 74 GLU A C 1
ATOM 552 O O . GLU A 1 74 ? 9.703 11.797 5.819 1.00 75.12 74 GLU A O 1
ATOM 557 N N . PRO A 1 75 ? 9.578 9.618 5.316 1.00 58.81 75 PRO A N 1
ATOM 558 C CA . PRO A 1 75 ? 8.130 9.548 5.528 1.00 58.81 75 PRO A CA 1
ATOM 559 C C . PRO A 1 75 ? 7.712 9.498 7.008 1.00 58.81 75 PRO A C 1
ATOM 561 O O . PRO A 1 75 ? 6.530 9.335 7.318 1.00 58.81 75 PRO A O 1
ATOM 564 N N . GLY A 1 76 ? 8.660 9.579 7.949 1.00 58.78 76 GLY A N 1
ATOM 565 C CA . GLY A 1 76 ? 8.449 9.079 9.307 1.00 58.78 76 GLY A CA 1
ATOM 566 C C . GLY A 1 76 ? 8.073 7.587 9.304 1.00 58.78 76 GLY A C 1
ATOM 567 O O . GLY A 1 76 ? 7.748 6.988 8.278 1.00 58.78 76 GLY A O 1
ATOM 568 N N . SER A 1 77 ? 8.082 6.935 10.463 1.00 57.25 77 SER A N 1
ATOM 569 C CA . SER A 1 77 ? 7.911 5.473 10.548 1.00 57.25 77 SER A CA 1
ATOM 570 C C . SER A 1 77 ? 6.527 4.954 10.111 1.00 57.25 77 SER A C 1
ATOM 572 O O . SER A 1 77 ? 6.318 3.746 10.064 1.00 57.25 77 SER A O 1
ATOM 574 N N . MET A 1 78 ? 5.563 5.840 9.837 1.00 59.41 78 MET A N 1
ATOM 575 C CA . MET A 1 78 ? 4.150 5.501 9.617 1.00 59.41 78 MET A CA 1
ATOM 576 C C . MET A 1 78 ? 3.536 6.084 8.333 1.00 59.41 78 MET A C 1
ATOM 578 O O . MET A 1 78 ? 2.330 5.950 8.143 1.00 59.41 78 MET A O 1
ATOM 582 N N . GLY A 1 79 ? 4.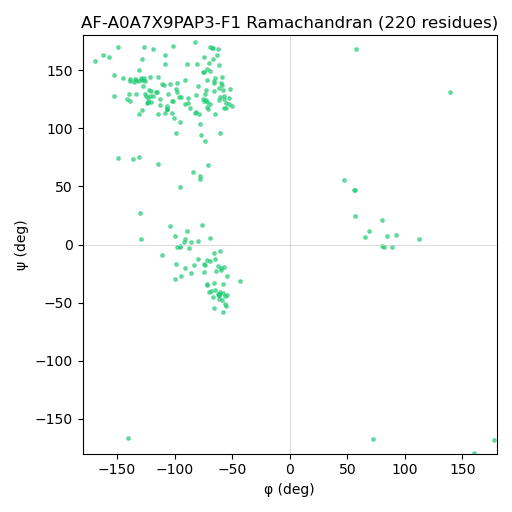318 6.751 7.477 1.00 71.06 79 GLY A N 1
ATOM 583 C CA . GLY A 1 79 ? 3.804 7.386 6.254 1.00 71.06 79 GLY A CA 1
ATOM 584 C C . GLY A 1 79 ? 4.007 6.581 4.967 1.00 71.06 79 GLY A C 1
ATOM 585 O O . GLY A 1 79 ? 3.352 6.873 3.971 1.00 71.06 79 GLY A O 1
ATOM 586 N N . HIS A 1 80 ? 4.900 5.584 4.972 1.00 84.38 80 HIS A N 1
ATOM 587 C CA . HIS A 1 80 ? 5.312 4.861 3.764 1.00 84.38 80 HIS A CA 1
ATOM 588 C C . HIS A 1 80 ? 4.250 3.874 3.267 1.00 84.38 80 HIS A C 1
ATOM 590 O O . HIS A 1 80 ? 3.540 3.265 4.067 1.00 84.38 80 HIS A O 1
ATOM 596 N N . SER A 1 81 ? 4.189 3.675 1.947 1.00 86.56 81 SER A N 1
ATOM 597 C CA . SER A 1 81 ? 3.393 2.619 1.316 1.00 86.56 81 SER A CA 1
ATOM 598 C C . SER A 1 81 ? 3.726 1.256 1.922 1.00 86.56 81 SER A C 1
ATOM 600 O O . SER A 1 81 ? 4.895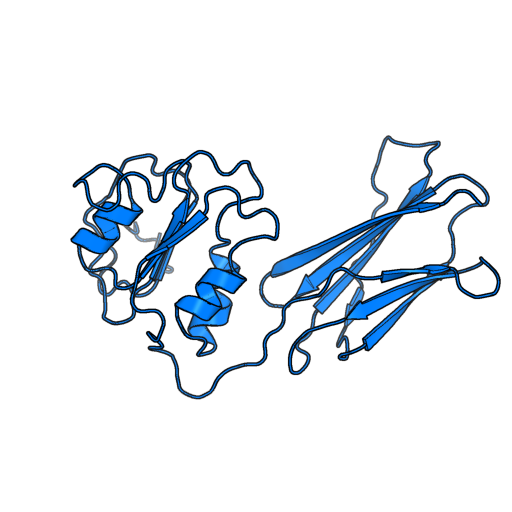 0.860 1.954 1.00 86.56 81 SER A O 1
ATOM 602 N N . MET A 1 82 ? 2.703 0.552 2.393 1.00 87.25 82 MET A N 1
ATOM 603 C CA . MET A 1 82 ? 2.805 -0.763 3.019 1.00 87.25 82 MET A CA 1
ATOM 604 C C . MET A 1 82 ? 2.880 -1.844 1.931 1.00 87.25 82 MET A C 1
ATOM 606 O O . MET A 1 82 ? 1.911 -2.018 1.181 1.00 87.25 82 MET A O 1
ATOM 610 N N . PRO A 1 83 ? 4.019 -2.548 1.781 1.00 89.06 83 PRO A N 1
ATOM 611 C CA . PRO A 1 83 ? 4.206 -3.473 0.671 1.00 89.06 83 PRO A CA 1
ATOM 612 C C . PRO A 1 83 ? 3.208 -4.621 0.642 1.00 89.06 83 PRO A C 1
ATOM 614 O O . PRO A 1 83 ? 2.661 -4.938 -0.405 1.00 89.06 83 PRO A O 1
ATOM 617 N N . ASP A 1 84 ? 2.936 -5.220 1.790 1.00 88.19 84 ASP A N 1
ATOM 618 C CA . ASP A 1 84 ? 1.944 -6.275 1.974 1.00 88.19 84 ASP A CA 1
ATOM 619 C C . ASP A 1 84 ? 0.549 -5.845 1.502 1.00 88.19 84 ASP A C 1
ATOM 621 O O . ASP A 1 84 ? -0.099 -6.573 0.746 1.00 88.19 84 ASP A O 1
ATOM 625 N N . VAL A 1 85 ? 0.133 -4.624 1.843 1.00 87.75 85 VAL A N 1
ATOM 626 C CA . VAL A 1 85 ? -1.162 -4.059 1.440 1.00 87.75 85 VAL A CA 1
ATOM 627 C C . VAL A 1 85 ? -1.231 -3.819 -0.068 1.00 87.75 85 VAL A C 1
ATOM 629 O O . VAL A 1 85 ? -2.222 -4.181 -0.710 1.00 87.75 85 VAL A O 1
ATOM 632 N N . LEU A 1 86 ? -0.175 -3.237 -0.652 1.00 90.81 86 LEU A N 1
ATOM 633 C CA . LEU A 1 86 ? -0.067 -3.036 -2.101 1.00 90.81 86 LEU A CA 1
ATOM 634 C C . LEU A 1 86 ? -0.226 -4.372 -2.833 1.00 90.81 86 LEU A C 1
ATOM 636 O O . LEU A 1 86 ? -1.058 -4.499 -3.731 1.00 90.81 86 LEU A O 1
ATOM 640 N N . MET A 1 87 ? 0.568 -5.365 -2.429 1.00 91.06 87 MET A N 1
ATOM 641 C CA . MET A 1 87 ? 0.608 -6.692 -3.042 1.00 91.06 87 MET A CA 1
ATOM 642 C C . MET A 1 87 ? -0.746 -7.393 -2.917 1.00 91.06 87 MET A C 1
ATOM 644 O O . MET A 1 87 ? -1.230 -7.977 -3.889 1.00 91.06 87 MET A O 1
ATOM 648 N N . TYR A 1 88 ? -1.388 -7.298 -1.749 1.00 88.94 88 TYR A N 1
ATOM 649 C CA . TYR A 1 88 ? -2.705 -7.877 -1.511 1.00 88.94 88 TYR A CA 1
ATOM 650 C C . TYR A 1 88 ? -3.744 -7.333 -2.493 1.00 88.94 88 TYR A C 1
ATOM 652 O O . TYR A 1 88 ? -4.335 -8.104 -3.245 1.00 88.94 88 TYR A O 1
ATOM 660 N N . TYR A 1 89 ? -3.955 -6.016 -2.547 1.00 88.69 89 TYR A N 1
ATOM 661 C CA . TYR A 1 89 ? -5.000 -5.462 -3.413 1.00 88.69 89 TYR A CA 1
ATOM 662 C C . TYR A 1 89 ? -4.675 -5.632 -4.893 1.00 88.69 89 TYR A C 1
ATOM 664 O O . TYR A 1 89 ? -5.557 -5.986 -5.678 1.00 88.69 89 TYR A O 1
ATOM 672 N N . TYR A 1 90 ? -3.412 -5.450 -5.275 1.00 90.94 90 TYR A N 1
ATOM 673 C CA . TYR A 1 90 ? -2.991 -5.592 -6.663 1.00 90.94 90 TYR A CA 1
ATOM 674 C C . TYR A 1 90 ? -3.230 -7.019 -7.182 1.00 90.94 90 TYR A C 1
ATOM 676 O O . TYR A 1 90 ? -3.820 -7.200 -8.244 1.00 90.94 90 TYR A O 1
ATOM 684 N N . THR A 1 91 ? -2.903 -8.046 -6.386 1.00 89.75 91 THR A N 1
ATOM 685 C CA . THR A 1 91 ? -3.178 -9.456 -6.736 1.00 89.75 91 THR A CA 1
ATOM 686 C C . THR A 1 91 ? -4.662 -9.839 -6.664 1.00 89.75 91 THR A C 1
ATOM 688 O O . THR A 1 91 ? -5.059 -10.865 -7.213 1.00 89.75 91 THR A O 1
ATOM 691 N N . LYS A 1 92 ? -5.512 -9.005 -6.049 1.00 86.69 92 LYS A N 1
ATOM 692 C CA . LYS A 1 92 ? -6.983 -9.132 -6.045 1.00 86.69 92 LYS A CA 1
ATOM 693 C C . LYS A 1 92 ? -7.661 -8.410 -7.216 1.00 86.69 92 LYS A C 1
ATOM 695 O O . LYS A 1 92 ? -8.882 -8.243 -7.203 1.00 86.69 92 LYS A O 1
ATOM 700 N N . GLY A 1 93 ? -6.893 -7.974 -8.214 1.00 88.31 93 GLY A N 1
ATOM 701 C CA . GLY A 1 93 ? -7.423 -7.374 -9.437 1.00 88.31 93 GLY A CA 1
ATOM 702 C C . GLY A 1 93 ? -7.816 -5.903 -9.294 1.00 88.31 93 GLY A C 1
ATOM 703 O O . GLY A 1 93 ? -8.628 -5.415 -10.082 1.00 88.31 93 GLY A O 1
ATOM 704 N N . TYR A 1 94 ? -7.282 -5.204 -8.289 1.00 90.81 94 TYR A N 1
ATOM 705 C CA . TYR A 1 94 ? -7.349 -3.744 -8.211 1.00 90.81 94 TYR A CA 1
ATOM 706 C C . TYR A 1 94 ? -6.382 -3.138 -9.220 1.00 90.81 94 TYR A C 1
ATOM 708 O O . TYR A 1 94 ? -5.317 -3.705 -9.475 1.00 90.81 94 TYR A O 1
ATOM 716 N N . THR A 1 95 ? -6.714 -1.965 -9.765 1.00 93.31 95 THR A N 1
ATOM 717 C CA . THR A 1 95 ? -5.736 -1.263 -10.603 1.00 93.31 95 THR A CA 1
ATOM 718 C C . THR A 1 95 ? -4.550 -0.800 -9.760 1.00 93.31 95 THR A C 1
ATOM 720 O O . THR A 1 95 ? -4.658 -0.647 -8.539 1.00 93.31 95 THR A O 1
ATOM 723 N N . PHE A 1 96 ? -3.414 -0.539 -10.402 1.00 95.06 96 PHE A N 1
ATOM 724 C CA . PHE A 1 96 ? -2.228 -0.033 -9.721 1.00 95.06 96 PHE A CA 1
ATOM 725 C C . PHE A 1 96 ? -2.522 1.237 -8.915 1.00 95.06 96 PHE A C 1
ATOM 727 O O . PHE A 1 96 ? -2.113 1.323 -7.760 1.00 95.06 96 PHE A O 1
ATOM 734 N N . ALA A 1 97 ? -3.280 2.190 -9.472 1.00 93.12 97 ALA A N 1
ATOM 735 C CA . ALA A 1 97 ? -3.646 3.404 -8.744 1.00 93.12 97 ALA A CA 1
ATOM 736 C C . ALA A 1 97 ? -4.464 3.102 -7.486 1.00 93.12 97 ALA A C 1
ATOM 738 O O . ALA A 1 97 ? -4.198 3.677 -6.431 1.00 93.12 97 ALA A O 1
ATOM 739 N N . GLU A 1 98 ? -5.437 2.194 -7.581 1.00 92.06 98 GLU A N 1
ATOM 740 C CA . GLU A 1 98 ? -6.242 1.812 -6.428 1.00 92.06 98 GLU A CA 1
ATOM 741 C C . GLU A 1 98 ? -5.378 1.100 -5.383 1.00 92.06 98 GLU A C 1
ATOM 743 O O . GLU A 1 98 ? -5.307 1.560 -4.251 1.00 92.06 98 GLU A O 1
ATOM 748 N N . ALA A 1 99 ? -4.667 0.033 -5.754 1.00 91.88 99 ALA A N 1
ATOM 749 C CA . ALA A 1 99 ? -3.825 -0.727 -4.831 1.00 91.88 99 ALA A CA 1
ATOM 750 C C . ALA A 1 99 ? -2.755 0.150 -4.160 1.00 91.88 99 ALA A C 1
ATOM 752 O O . ALA A 1 99 ? -2.541 0.058 -2.951 1.00 91.88 99 ALA A O 1
ATOM 753 N N . ALA A 1 100 ? -2.120 1.045 -4.918 1.00 92.25 100 ALA A N 1
ATOM 754 C CA . ALA A 1 100 ? -1.098 1.927 -4.382 1.00 92.25 100 ALA A CA 1
ATOM 755 C C . ALA A 1 100 ? -1.686 2.988 -3.445 1.00 92.25 100 ALA A C 1
ATOM 757 O O . ALA A 1 100 ? -1.129 3.216 -2.374 1.00 92.25 100 ALA A O 1
ATOM 758 N N . TRP A 1 101 ? -2.842 3.570 -3.778 1.00 88.81 101 TRP A N 1
ATOM 759 C CA . TRP A 1 101 ? -3.559 4.468 -2.869 1.00 88.81 101 TRP A CA 1
ATOM 760 C C . TRP A 1 101 ? -3.969 3.769 -1.568 1.00 88.81 101 TRP A C 1
ATOM 762 O O . TRP A 1 101 ? -3.848 4.342 -0.490 1.00 88.81 101 TRP A O 1
ATOM 772 N N . LEU A 1 102 ? -4.429 2.519 -1.662 1.00 86.56 102 LEU A N 1
ATOM 773 C CA . LEU A 1 102 ? -4.818 1.702 -0.510 1.00 86.56 102 LEU A CA 1
ATOM 774 C C . LEU A 1 102 ? -3.631 1.365 0.395 1.00 86.56 102 LEU A C 1
ATOM 776 O O . LEU A 1 102 ? -3.804 1.272 1.606 1.00 86.56 102 LEU A O 1
ATOM 780 N N . SER A 1 103 ? -2.441 1.206 -0.185 1.00 87.88 103 SER A N 1
ATOM 781 C CA . SER A 1 103 ? -1.222 0.877 0.554 1.00 87.88 103 SER A CA 1
ATOM 782 C C . SER A 1 103 ? -0.644 2.033 1.369 1.00 87.88 103 SER A C 1
ATOM 784 O O . SER A 1 103 ? 0.170 1.793 2.257 1.00 87.88 103 SER A O 1
ATOM 786 N N . ILE A 1 104 ? -1.036 3.280 1.088 1.00 85.75 104 ILE A N 1
ATOM 787 C CA . ILE A 1 104 ? -0.493 4.460 1.766 1.00 85.75 104 ILE A CA 1
ATOM 788 C C . ILE A 1 104 ? -1.324 4.757 3.034 1.00 85.75 104 ILE A C 1
ATOM 790 O O . ILE A 1 104 ? -2.532 4.990 2.934 1.00 85.75 104 ILE A O 1
ATOM 794 N N . PRO A 1 105 ? -0.714 4.793 4.236 1.00 75.12 105 PRO A N 1
ATOM 795 C CA . PRO A 1 105 ? -1.413 5.104 5.483 1.00 75.12 105 PRO A CA 1
ATOM 796 C C . PRO A 1 105 ? -1.994 6.528 5.532 1.00 75.12 105 PRO A C 1
ATOM 798 O O . PRO A 1 105 ? -1.561 7.432 4.822 1.00 75.12 105 PRO A O 1
ATOM 801 N N . ALA A 1 106 ? -2.930 6.764 6.460 1.00 59.53 106 ALA A N 1
ATOM 802 C CA . ALA A 1 106 ? -3.726 7.997 6.580 1.00 59.53 106 ALA A CA 1
ATOM 803 C C . ALA A 1 106 ? -2.945 9.312 6.829 1.00 59.53 106 ALA A C 1
ATOM 805 O O . ALA A 1 106 ? -3.547 10.385 6.806 1.00 59.53 106 ALA A O 1
ATOM 806 N N . LYS A 1 107 ? -1.621 9.265 7.038 1.00 58.84 107 LYS A N 1
ATOM 807 C CA . LYS A 1 107 ? -0.746 10.451 7.079 1.00 58.84 107 LYS A CA 1
ATOM 808 C C . LYS A 1 107 ? 0.244 10.433 5.900 1.00 58.84 107 LYS A C 1
ATOM 810 O O . LYS A 1 107 ? 1.439 10.256 6.133 1.00 58.84 107 LYS A O 1
ATOM 815 N N . PRO A 1 108 ? -0.223 10.623 4.650 1.00 59.75 108 PRO A N 1
ATOM 816 C CA . PRO A 1 108 ? 0.595 10.557 3.440 1.00 59.75 108 PRO A CA 1
ATOM 817 C C . PRO A 1 108 ? 1.412 11.840 3.264 1.00 59.75 108 PRO A C 1
ATOM 819 O O . PRO A 1 108 ? 1.292 12.549 2.266 1.00 59.75 108 PRO A O 1
ATOM 822 N N . MET A 1 109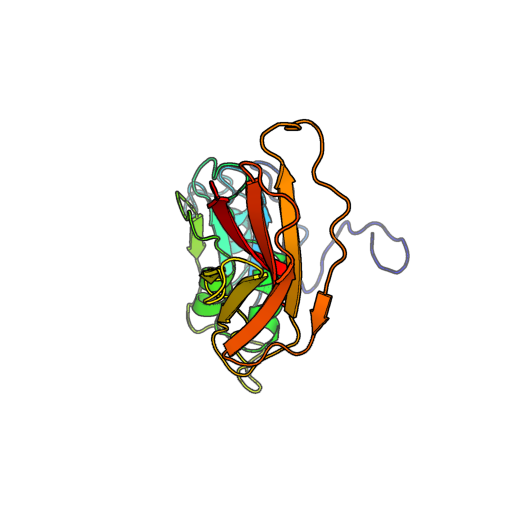 ? 2.222 12.208 4.251 1.00 57.25 109 MET A N 1
ATOM 823 C CA . MET A 1 109 ? 3.192 13.266 4.029 1.00 57.25 109 MET A CA 1
ATOM 824 C C . MET A 1 109 ? 4.340 12.616 3.254 1.00 57.25 109 MET A C 1
ATOM 826 O O . MET A 1 109 ? 5.116 11.854 3.815 1.00 57.25 109 MET A O 1
ATOM 830 N N . PHE A 1 110 ? 4.390 12.890 1.944 1.00 77.56 110 PHE A N 1
ATOM 831 C CA . PHE A 1 110 ? 5.504 12.615 1.019 1.00 77.56 110 PHE A CA 1
ATOM 832 C C . PHE A 1 110 ? 5.533 11.297 0.236 1.00 77.56 110 PHE A C 1
ATOM 834 O O . PHE A 1 110 ? 6.524 11.076 -0.461 1.00 77.56 110 PHE A O 1
ATOM 841 N N . CYS A 1 111 ? 4.491 10.463 0.261 1.00 85.31 111 CYS A N 1
ATOM 842 C CA . CYS A 1 111 ? 4.469 9.230 -0.538 1.00 85.31 111 CYS A CA 1
ATOM 843 C C . CYS A 1 111 ? 3.567 9.351 -1.768 1.00 85.31 111 CYS A C 1
ATOM 845 O O . CYS A 1 111 ? 2.489 9.943 -1.713 1.00 85.31 111 CYS A O 1
ATOM 847 N N . TYR A 1 112 ? 4.035 8.823 -2.895 1.00 87.31 112 TYR A N 1
ATOM 848 C CA . TYR A 1 112 ? 3.321 8.835 -4.166 1.00 87.31 112 TYR A CA 1
ATOM 849 C C . TYR A 1 112 ? 3.677 7.611 -5.005 1.00 87.31 112 TYR A C 1
ATOM 851 O O . TYR A 1 112 ? 4.598 6.849 -4.702 1.00 87.31 112 TYR A O 1
ATOM 859 N N . SER A 1 113 ? 2.920 7.437 -6.080 1.00 93.00 113 SER A N 1
ATOM 860 C CA . SER A 1 113 ? 3.012 6.281 -6.959 1.00 93.00 113 SER A CA 1
ATOM 861 C C . SER A 1 113 ? 3.175 6.742 -8.401 1.00 93.00 113 SER A C 1
ATOM 863 O O . SER A 1 113 ? 2.504 7.679 -8.831 1.00 93.00 113 SER A O 1
ATOM 865 N N . ILE A 1 114 ? 4.079 6.101 -9.138 1.00 95.25 114 ILE A N 1
ATOM 866 C CA . ILE A 1 114 ? 4.367 6.388 -10.547 1.00 95.25 114 ILE A CA 1
ATOM 867 C C . ILE A 1 114 ? 4.172 5.100 -11.342 1.00 95.25 114 ILE A C 1
ATOM 869 O O . ILE A 1 114 ? 4.757 4.079 -11.002 1.00 95.25 114 ILE A O 1
ATOM 873 N N . GLY A 1 115 ? 3.351 5.154 -12.385 1.00 94.69 115 GLY A N 1
ATOM 874 C CA . GLY A 1 115 ? 3.005 4.024 -13.249 1.00 94.69 115 GLY A CA 1
ATOM 875 C C . GLY A 1 115 ? 1.701 4.300 -13.999 1.00 94.69 115 GLY A C 1
ATOM 876 O O . GLY A 1 115 ? 1.102 5.363 -13.821 1.00 94.69 115 GLY A O 1
ATOM 877 N N . ASP A 1 116 ? 1.249 3.354 -14.821 1.00 95.06 116 ASP A N 1
ATOM 878 C CA . ASP A 1 116 ? -0.074 3.439 -15.453 1.00 95.06 116 ASP A CA 1
ATOM 879 C C . ASP A 1 116 ? -1.173 3.206 -14.392 1.00 95.06 116 ASP A C 1
ATOM 881 O O . ASP A 1 116 ? -1.227 2.126 -13.793 1.00 95.06 116 ASP A O 1
ATOM 885 N N . PRO A 1 117 ? -2.063 4.184 -14.133 1.00 94.44 117 PRO A N 1
ATOM 886 C CA . PRO A 1 117 ? -3.088 4.063 -13.101 1.00 94.44 117 PRO A CA 1
ATOM 887 C C . PRO A 1 117 ? -4.120 2.956 -13.368 1.00 94.44 117 PRO A C 1
ATOM 889 O O . PRO A 1 117 ? -4.744 2.481 -12.415 1.00 94.44 117 PRO A O 1
ATOM 892 N N . LEU A 1 118 ? -4.307 2.541 -14.625 1.00 93.00 118 LEU A N 1
ATOM 893 C CA . LEU A 1 118 ? -5.250 1.493 -15.029 1.00 93.00 118 LEU A CA 1
ATOM 894 C C . LEU A 1 118 ? -4.596 0.112 -15.152 1.00 93.00 118 LEU A C 1
ATOM 896 O O . LEU A 1 118 ? -5.296 -0.868 -15.413 1.00 93.00 118 LEU A O 1
ATOM 900 N N . MET A 1 119 ? -3.282 0.012 -14.928 1.00 93.50 119 MET A N 1
ATOM 901 C CA . MET A 1 119 ? -2.563 -1.256 -14.957 1.00 93.50 119 MET A CA 1
ATOM 902 C C . MET A 1 119 ? -3.202 -2.263 -13.994 1.00 93.50 119 MET A C 1
ATOM 904 O O . MET A 1 119 ? -3.306 -2.008 -12.794 1.00 93.50 119 MET A O 1
ATOM 908 N N . ASN A 1 120 ? -3.629 -3.408 -14.528 1.00 91.31 120 ASN A N 1
ATOM 909 C CA . ASN A 1 120 ? -4.299 -4.465 -13.773 1.00 91.31 120 ASN A CA 1
ATOM 910 C C . ASN A 1 120 ? -3.996 -5.856 -14.369 1.00 91.31 120 ASN A C 1
ATOM 912 O O . ASN A 1 120 ? -4.848 -6.454 -15.029 1.00 91.31 120 ASN A O 1
ATOM 916 N N . PRO A 1 121 ? -2.781 -6.391 -14.169 1.00 88.06 121 PRO A N 1
ATOM 917 C CA . PRO A 1 121 ? -2.384 -7.685 -14.723 1.00 88.06 121 PRO A CA 1
ATOM 918 C C . PRO A 1 121 ? -3.119 -8.870 -14.076 1.00 88.06 121 PRO A C 1
ATOM 920 O O . PRO A 1 121 ? -3.105 -9.965 -14.630 1.00 88.06 121 PRO A O 1
ATOM 923 N N . TYR A 1 122 ? -3.784 -8.661 -12.934 1.00 85.06 122 TYR A N 1
ATOM 924 C CA . TYR A 1 122 ? -4.555 -9.679 -12.210 1.00 85.06 122 TYR A CA 1
ATOM 925 C C . TYR A 1 122 ? -6.074 -9.515 -12.387 1.00 85.06 122 TYR A C 1
ATOM 927 O O . TYR A 1 122 ? -6.858 -10.077 -11.621 1.00 85.06 122 TYR A O 1
ATOM 935 N N . GLY A 1 123 ? -6.504 -8.733 -13.382 1.00 72.00 123 GLY A N 1
ATOM 936 C CA . GLY A 1 123 ? -7.899 -8.382 -13.641 1.00 72.00 123 GLY A CA 1
ATOM 937 C C . GLY A 1 123 ? -8.747 -9.543 -14.167 1.00 72.00 123 GLY A C 1
ATOM 938 O O . GLY A 1 123 ? -9.194 -9.513 -15.306 1.00 72.00 123 GLY A O 1
ATOM 939 N N . LEU A 1 124 ? -9.005 -10.553 -13.333 1.00 61.06 124 LEU A N 1
ATOM 940 C CA . LEU A 1 124 ? -10.016 -11.600 -13.565 1.00 61.06 124 LEU A CA 1
ATOM 941 C C . LEU A 1 124 ? -11.324 -11.332 -12.789 1.00 61.06 124 LEU A C 1
ATOM 943 O O . LEU A 1 124 ? -12.235 -12.156 -12.777 1.00 61.06 124 LEU A O 1
ATOM 947 N N . GLY A 1 125 ? -11.422 -10.159 -12.157 1.00 57.16 125 GLY A N 1
ATOM 948 C CA . GLY A 1 125 ? -12.534 -9.714 -11.320 1.00 57.16 125 GLY A CA 1
ATOM 949 C C . GLY A 1 125 ? -12.003 -8.988 -10.086 1.00 57.16 125 GLY A C 1
ATOM 950 O O . GLY A 1 125 ? -11.100 -9.483 -9.419 1.00 57.16 125 GLY A O 1
ATOM 951 N N . ARG A 1 126 ? -12.540 -7.800 -9.787 1.00 60.88 126 ARG A N 1
ATOM 952 C CA . ARG A 1 126 ? -12.131 -7.014 -8.615 1.00 60.88 126 ARG A CA 1
ATOM 953 C C . ARG A 1 126 ? -12.608 -7.712 -7.335 1.00 60.88 126 ARG A C 1
ATOM 955 O O . ARG A 1 126 ? -13.812 -7.911 -7.161 1.00 60.88 126 ARG A O 1
ATOM 962 N N . GLY A 1 127 ? -11.683 -8.059 -6.440 1.00 59.16 127 GLY A N 1
ATOM 963 C CA . GLY A 1 127 ? -12.012 -8.460 -5.068 1.00 59.16 127 GLY A CA 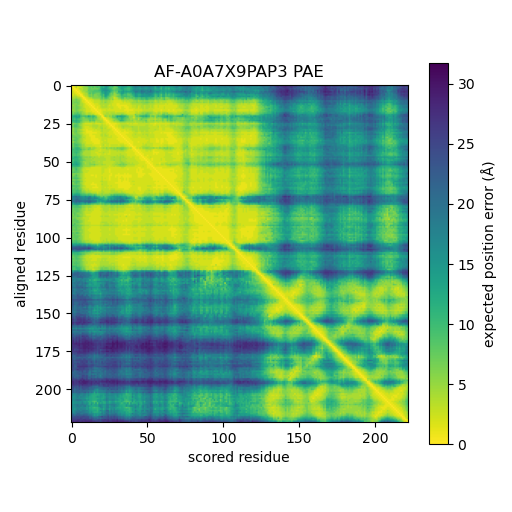1
ATOM 964 C C . GLY A 1 127 ? -12.696 -7.326 -4.282 1.00 59.16 127 GLY A C 1
ATOM 965 O O . GLY A 1 127 ? -12.741 -6.190 -4.750 1.00 59.16 127 GLY A O 1
ATOM 966 N N . PRO A 1 128 ? -13.279 -7.586 -3.105 1.00 60.91 128 PRO A N 1
ATOM 967 C CA . PRO A 1 128 ? -13.854 -6.522 -2.284 1.00 60.91 128 PRO A CA 1
ATOM 968 C C . PRO A 1 128 ? -12.786 -5.625 -1.625 1.00 60.91 128 PRO A C 1
ATOM 970 O O . PRO A 1 128 ? -11.676 -6.070 -1.344 1.00 60.91 128 PRO A O 1
ATOM 973 N N . ASP A 1 129 ? -13.120 -4.347 -1.373 1.00 65.94 129 ASP A N 1
ATOM 974 C CA . ASP A 1 129 ? -12.234 -3.407 -0.654 1.00 65.94 129 ASP A CA 1
ATOM 975 C C . ASP A 1 129 ? -12.374 -3.731 0.820 1.00 65.94 129 ASP A C 1
ATOM 977 O O . ASP A 1 129 ? -13.454 -3.537 1.354 1.00 65.94 129 ASP A O 1
ATOM 981 N N . THR A 1 130 ? -11.329 -4.255 1.447 1.00 65.12 130 THR A N 1
ATOM 982 C CA . THR A 1 130 ? -11.385 -4.750 2.829 1.00 65.12 130 THR A CA 1
ATOM 983 C C . THR A 1 130 ? -11.005 -3.702 3.868 1.00 65.12 130 THR A C 1
ATOM 985 O O . THR A 1 130 ? -10.975 -4.022 5.057 1.00 65.12 130 THR A O 1
ATOM 988 N N . ARG A 1 131 ? -10.701 -2.460 3.461 1.00 67.81 131 ARG A N 1
ATOM 989 C CA . ARG A 1 131 ? -10.232 -1.445 4.404 1.00 67.81 131 ARG A CA 1
ATOM 990 C C . ARG A 1 131 ? -11.245 -1.192 5.508 1.00 67.81 131 ARG A C 1
ATOM 992 O O . ARG A 1 131 ? -12.443 -0.996 5.273 1.00 67.81 131 ARG A O 1
ATOM 999 N N . ILE A 1 132 ? -10.699 -1.087 6.709 1.00 70.44 132 ILE A N 1
ATOM 1000 C CA . ILE A 1 132 ? -11.438 -0.748 7.913 1.00 70.44 132 ILE A CA 1
ATOM 1001 C C . ILE A 1 132 ? -11.459 0.773 8.054 1.00 70.44 132 ILE A C 1
ATOM 1003 O O . ILE A 1 132 ? -10.416 1.428 8.024 1.00 70.44 132 ILE A O 1
ATOM 1007 N N . GLU A 1 133 ? -12.655 1.338 8.190 1.00 73.75 133 GLU A N 1
ATOM 1008 C CA . GLU A 1 133 ? -12.805 2.725 8.624 1.00 73.75 133 GLU A CA 1
ATOM 1009 C C . GLU A 1 133 ? -12.411 2.841 10.095 1.00 73.75 133 GLU A C 1
ATOM 1011 O O . GLU A 1 133 ? -12.474 1.861 10.838 1.00 73.75 133 GLU A O 1
ATOM 1016 N N . GLU A 1 134 ? -12.020 4.037 10.538 1.00 73.06 134 GLU A N 1
ATOM 1017 C CA . GLU A 1 134 ? -11.720 4.249 11.952 1.00 73.06 134 GLU A CA 1
ATOM 1018 C C . GLU A 1 134 ? -12.906 3.765 12.815 1.00 73.06 134 GLU A C 1
ATOM 1020 O O . GLU A 1 134 ? -14.045 4.204 12.600 1.00 73.06 134 GLU A O 1
ATOM 1025 N N . PRO A 1 135 ? -12.676 2.803 13.730 1.00 75.62 135 PRO A N 1
ATOM 1026 C CA . PRO A 1 135 ? -13.748 2.238 14.531 1.00 75.62 135 PRO A CA 1
ATOM 1027 C C . PRO A 1 135 ? -14.313 3.308 15.463 1.00 75.62 135 PRO A C 1
ATOM 1029 O O . PRO A 1 135 ? -13.567 4.097 16.042 1.00 75.62 135 PRO A O 1
ATOM 1032 N N . ASP A 1 136 ? -15.631 3.314 15.644 1.00 79.38 136 ASP A N 1
ATOM 1033 C CA . ASP A 1 136 ? -16.254 4.172 16.648 1.00 79.38 136 ASP A CA 1
ATOM 1034 C C . ASP A 1 136 ? -16.365 3.426 17.977 1.00 79.38 136 ASP A C 1
ATOM 1036 O O . ASP A 1 136 ? -16.634 2.225 18.022 1.00 79.38 136 ASP A O 1
ATOM 1040 N N . VAL A 1 137 ? -16.131 4.148 19.065 1.00 77.00 137 VAL A N 1
ATOM 1041 C CA . VAL A 1 137 ? -16.100 3.616 20.427 1.00 77.00 137 VAL A CA 1
ATOM 1042 C C . VAL A 1 137 ? -17.017 4.459 21.289 1.00 77.00 137 VAL A C 1
ATOM 1044 O O . VAL A 1 137 ? -16.759 5.642 21.511 1.00 77.00 137 VAL A O 1
ATOM 1047 N N . THR A 1 138 ? -18.081 3.858 21.795 1.00 80.44 138 THR A N 1
ATOM 1048 C CA . THR A 1 138 ? -19.048 4.500 22.686 1.00 80.44 138 THR A CA 1
ATOM 1049 C C . THR A 1 138 ? -19.223 3.667 23.950 1.00 80.44 138 THR A C 1
ATOM 1051 O O . THR A 1 138 ? -18.753 2.532 24.023 1.00 80.44 138 THR A O 1
ATOM 1054 N N . LEU A 1 139 ? -19.911 4.210 24.951 1.00 75.00 139 LEU A N 1
ATOM 1055 C CA . LEU A 1 139 ? -20.479 3.395 26.021 1.00 75.00 139 LEU A CA 1
ATOM 1056 C C . LEU A 1 139 ? -21.888 2.943 25.634 1.00 75.00 139 LEU A C 1
ATOM 1058 O O . LEU A 1 139 ? -22.556 3.576 24.810 1.00 75.00 139 LEU A O 1
ATOM 1062 N N . ASP A 1 140 ? -22.329 1.833 26.212 1.00 80.31 140 ASP A N 1
ATOM 1063 C CA . ASP A 1 140 ? -23.740 1.481 26.213 1.00 80.31 140 ASP A CA 1
ATOM 1064 C C . ASP A 1 140 ? -24.553 2.479 27.051 1.00 80.31 140 ASP A C 1
ATOM 1066 O O . ASP A 1 140 ? -24.020 3.314 27.783 1.00 80.31 140 ASP A O 1
ATOM 1070 N N . LYS A 1 141 ? -25.879 2.392 26.933 1.00 78.44 141 LYS A N 1
ATOM 1071 C CA . LYS A 1 141 ? -26.821 3.288 27.621 1.00 78.44 141 LYS A CA 1
ATOM 1072 C C . LYS A 1 141 ? -26.630 3.349 29.144 1.00 78.44 141 LYS A C 1
ATOM 1074 O O . LYS A 1 141 ? -26.982 4.354 29.749 1.00 78.44 141 LYS A O 1
ATOM 1079 N N . ASP A 1 142 ? -26.100 2.281 29.741 1.00 78.31 142 ASP A N 1
ATOM 1080 C CA . ASP A 1 142 ? -25.947 2.134 31.188 1.00 78.31 142 ASP A CA 1
ATOM 1081 C C . ASP A 1 142 ? -24.525 2.501 31.656 1.00 78.31 142 ASP A C 1
ATOM 1083 O O . ASP A 1 142 ? -24.242 2.435 32.852 1.00 78.31 142 ASP A O 1
ATOM 1087 N N . GLY A 1 143 ? -23.620 2.854 30.733 1.00 72.62 143 GLY A N 1
ATOM 1088 C CA . GLY A 1 143 ? -22.214 3.150 31.021 1.00 72.62 143 GLY A CA 1
ATOM 1089 C C . GLY A 1 143 ? -21.385 1.933 31.446 1.00 72.62 143 GLY A C 1
ATOM 1090 O O . GLY A 1 143 ? -20.268 2.087 31.934 1.00 72.62 143 GLY A O 1
ATOM 1091 N N . LYS A 1 144 ? -21.922 0.717 31.298 1.00 73.00 144 LYS A N 1
ATOM 1092 C CA . LYS A 1 144 ? -21.343 -0.532 31.818 1.00 73.00 144 LYS A CA 1
ATOM 1093 C C . LYS A 1 144 ? -20.478 -1.257 30.803 1.00 73.00 144 LYS A C 1
ATOM 1095 O O . LYS A 1 144 ? -19.577 -2.001 31.195 1.00 73.00 144 LYS A O 1
ATOM 1100 N N . ASN A 1 145 ? -20.756 -1.074 29.516 1.00 74.94 145 ASN A N 1
ATOM 1101 C CA . ASN A 1 145 ? -20.031 -1.742 28.445 1.00 74.94 145 ASN A CA 1
ATOM 1102 C C . ASN A 1 145 ? -19.474 -0.737 27.447 1.00 74.94 145 ASN A C 1
ATOM 1104 O O . ASN A 1 145 ? -20.151 0.201 27.034 1.00 74.94 145 ASN A O 1
ATOM 1108 N N . VAL A 1 146 ? -18.258 -1.007 26.990 1.00 74.38 146 VAL A N 1
ATOM 1109 C CA . VAL A 1 146 ? -17.697 -0.395 25.791 1.00 74.38 146 VAL A CA 1
ATOM 1110 C C . VAL A 1 146 ? -18.354 -1.046 24.586 1.00 74.38 146 VAL A C 1
ATOM 1112 O O . VAL A 1 146 ? -18.314 -2.269 24.436 1.00 74.38 146 VAL A O 1
ATOM 1115 N N . VAL A 1 147 ? -18.930 -0.222 23.721 1.00 76.69 147 VAL A N 1
ATOM 1116 C CA . VAL A 1 147 ? -19.512 -0.608 22.442 1.00 76.69 147 VAL A CA 1
ATOM 1117 C C . VAL A 1 147 ? -18.583 -0.129 21.338 1.00 76.69 147 VAL A C 1
ATOM 1119 O O . VAL A 1 147 ? -18.362 1.067 21.163 1.00 76.69 147 VAL A O 1
ATOM 1122 N N . VAL A 1 148 ? -18.035 -1.073 20.582 1.00 75.44 148 VAL A N 1
ATOM 1123 C CA . VAL A 1 148 ? -17.169 -0.786 19.439 1.00 75.44 148 VAL A CA 1
ATOM 1124 C C . VAL A 1 148 ? -17.938 -1.072 18.164 1.00 75.44 148 VAL A C 1
ATOM 1126 O O . VAL A 1 148 ? -18.336 -2.213 17.926 1.00 75.44 148 VAL A O 1
ATOM 1129 N N . ARG A 1 149 ? -18.116 -0.047 17.334 1.00 77.50 149 ARG A N 1
ATOM 1130 C CA . ARG A 1 149 ? -18.726 -0.147 16.012 1.00 77.50 149 ARG A CA 1
ATOM 1131 C C . ARG A 1 149 ? -17.633 -0.158 14.952 1.00 77.50 149 ARG A C 1
ATOM 1133 O O . ARG A 1 149 ? -16.989 0.857 14.690 1.00 77.50 149 ARG A O 1
ATOM 1140 N N . ILE A 1 150 ? -17.441 -1.316 14.331 1.00 73.75 150 ILE A N 1
ATOM 1141 C CA . ILE A 1 150 ? -16.488 -1.494 13.233 1.00 73.75 150 ILE A CA 1
ATOM 1142 C C . ILE A 1 150 ? -17.245 -1.332 11.918 1.00 73.75 150 ILE A C 1
ATOM 1144 O O . ILE A 1 150 ? -18.260 -1.997 11.708 1.00 73.75 150 ILE A O 1
ATOM 1148 N N . ARG A 1 151 ? -16.749 -0.450 11.045 1.00 71.69 151 ARG A N 1
ATOM 1149 C CA . ARG A 1 151 ? -17.263 -0.253 9.687 1.00 71.69 151 ARG A CA 1
ATOM 1150 C C . ARG A 1 151 ? -16.203 -0.654 8.675 1.00 71.69 151 ARG A C 1
ATOM 1152 O O . ARG A 1 151 ? -15.051 -0.236 8.774 1.00 71.69 151 ARG A O 1
ATOM 1159 N N . MET A 1 152 ? -16.606 -1.461 7.705 1.00 66.00 152 MET A N 1
ATOM 1160 C CA . MET A 1 152 ? -15.755 -1.870 6.590 1.00 66.00 152 MET A CA 1
ATOM 1161 C C . MET A 1 152 ? -16.301 -1.317 5.285 1.00 66.00 152 MET A C 1
ATOM 1163 O O . MET A 1 152 ? -17.519 -1.268 5.075 1.00 66.00 152 MET A O 1
ATOM 1167 N N . LYS A 1 153 ? -15.395 -0.944 4.381 1.00 62.69 153 LYS A N 1
ATOM 1168 C CA . LYS A 1 153 ? -15.757 -0.744 2.974 1.00 62.69 153 LYS A CA 1
ATOM 1169 C C . LYS A 1 153 ? -15.965 -2.126 2.315 1.00 62.69 153 LYS A C 1
ATOM 1171 O O . LYS A 1 153 ? -15.599 -3.142 2.886 1.00 62.69 153 LYS A O 1
ATOM 1176 N N . GLY A 1 154 ? -16.651 -2.192 1.167 1.00 61.53 154 GLY A N 1
ATOM 1177 C CA . GLY A 1 154 ? -16.767 -3.428 0.361 1.00 61.53 154 GLY A CA 1
ATOM 1178 C C . GLY A 1 154 ? -17.664 -4.572 0.888 1.00 61.53 154 GLY A C 1
ATOM 1179 O O . GLY A 1 154 ? -18.513 -4.379 1.761 1.00 61.53 154 GLY A O 1
ATOM 1180 N N . ARG A 1 155 ? -17.532 -5.768 0.274 1.00 53.06 155 ARG A N 1
ATOM 1181 C CA . ARG A 1 155 ? -18.087 -7.034 0.806 1.00 53.06 155 ARG A CA 1
ATOM 1182 C C . ARG A 1 155 ? -17.109 -7.547 1.865 1.00 53.06 155 ARG A C 1
ATOM 1184 O O . ARG A 1 155 ? -15.921 -7.612 1.593 1.00 53.06 155 ARG A O 1
ATOM 1191 N N . ALA A 1 156 ? -17.610 -7.866 3.052 1.00 49.69 156 ALA A N 1
ATOM 1192 C CA . ALA A 1 156 ? -16.778 -8.201 4.201 1.00 49.69 156 ALA A CA 1
ATOM 1193 C C . ALA A 1 156 ? -15.887 -9.431 3.959 1.00 49.69 156 ALA A C 1
ATOM 1195 O O . ALA A 1 156 ? -16.399 -10.506 3.649 1.00 49.69 156 ALA A O 1
ATOM 1196 N N . ASP A 1 157 ? -14.588 -9.260 4.203 1.00 58.12 157 ASP A N 1
ATOM 1197 C CA . ASP A 1 157 ? -13.637 -10.339 4.458 1.00 58.12 157 ASP A CA 1
ATOM 1198 C C . ASP A 1 157 ? -13.253 -10.312 5.955 1.00 58.12 157 ASP A C 1
ATOM 1200 O O . ASP A 1 157 ? -13.386 -9.294 6.635 1.00 58.12 157 ASP A O 1
ATOM 1204 N N . ILE A 1 158 ? -12.821 -11.453 6.494 1.00 59.59 158 ILE A N 1
ATOM 1205 C CA . ILE A 1 158 ? -12.553 -11.683 7.927 1.00 59.59 158 ILE A CA 1
ATOM 1206 C C . ILE A 1 158 ? -11.548 -10.654 8.484 1.00 59.59 158 ILE A C 1
ATOM 1208 O O . ILE A 1 158 ? -10.386 -10.672 8.095 1.00 59.59 158 ILE A O 1
ATOM 1212 N N . ALA A 1 159 ? -11.936 -9.820 9.452 1.00 65.94 159 ALA A N 1
ATOM 1213 C CA . ALA A 1 159 ? -10.977 -9.013 10.220 1.00 65.94 159 ALA A CA 1
ATOM 1214 C C . ALA A 1 159 ? -10.707 -9.622 11.596 1.00 65.94 159 ALA A C 1
ATOM 1216 O O . ALA A 1 159 ? -11.373 -10.554 12.048 1.00 65.94 159 ALA A O 1
ATOM 1217 N N . ARG A 1 160 ? -9.709 -9.073 12.281 1.00 71.25 160 ARG A N 1
ATOM 1218 C CA . ARG A 1 160 ? -9.406 -9.360 13.681 1.00 71.25 160 ARG A CA 1
ATOM 1219 C C . ARG A 1 160 ? -9.456 -8.060 14.454 1.00 71.25 160 ARG A C 1
ATOM 1221 O O . ARG A 1 160 ? -8.889 -7.060 14.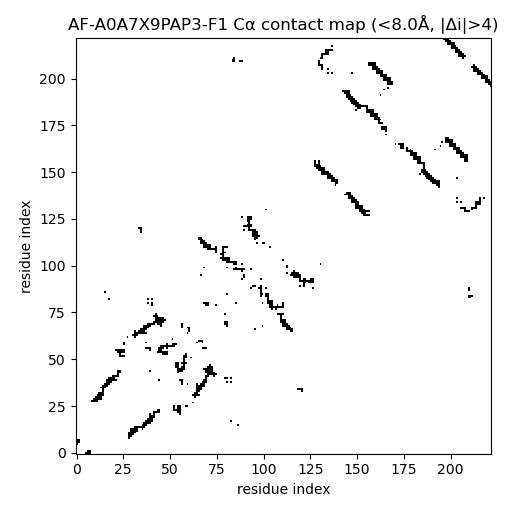023 1.00 71.25 160 ARG A O 1
ATOM 1228 N N . ALA A 1 161 ? -10.123 -8.063 15.597 1.00 70.56 161 ALA A N 1
ATOM 1229 C CA . ALA A 1 161 ? -10.244 -6.884 16.439 1.00 70.56 161 ALA A CA 1
ATOM 1230 C C . ALA A 1 161 ? -9.805 -7.202 17.862 1.00 70.56 161 ALA A C 1
ATOM 1232 O O . ALA A 1 161 ? -10.088 -8.275 18.389 1.00 70.56 161 ALA A O 1
ATOM 1233 N N . ARG A 1 162 ? -9.153 -6.251 18.521 1.00 72.06 162 ARG A N 1
ATOM 1234 C CA . ARG A 1 162 ? -8.899 -6.316 19.961 1.00 72.06 162 ARG A CA 1
ATOM 1235 C C . ARG A 1 162 ? -9.284 -5.005 20.619 1.00 72.06 162 ARG A C 1
ATOM 1237 O O . ARG A 1 162 ? -9.020 -3.929 20.080 1.00 72.06 162 ARG A O 1
ATOM 1244 N N . VAL A 1 163 ? -9.878 -5.123 21.801 1.00 70.69 163 VAL A N 1
ATOM 1245 C CA . VAL A 1 163 ? -10.122 -3.996 22.697 1.00 70.69 163 VAL A CA 1
ATOM 1246 C C . VAL A 1 163 ? -9.066 -4.051 23.788 1.00 70.69 163 VAL A C 1
ATOM 1248 O O . VAL A 1 163 ? -8.892 -5.068 24.455 1.00 70.69 163 VAL A O 1
ATOM 1251 N N . ILE A 1 164 ? -8.324 -2.966 23.915 1.00 71.38 164 ILE A N 1
ATOM 1252 C CA . ILE A 1 164 ? -7.280 -2.740 24.898 1.00 71.38 164 ILE A CA 1
ATOM 1253 C C . ILE A 1 164 ? -7.866 -1.763 25.903 1.00 71.38 164 ILE A C 1
ATOM 1255 O O . ILE A 1 164 ? -8.376 -0.719 25.509 1.00 71.38 164 ILE A O 1
ATOM 1259 N N . THR A 1 165 ? -7.777 -2.079 27.189 1.00 66.44 165 THR A N 1
ATOM 1260 C CA . THR A 1 165 ? -8.114 -1.101 28.224 1.00 66.44 165 THR A CA 1
ATOM 1261 C C . THR A 1 165 ? -6.914 -0.877 29.119 1.00 66.44 165 THR A C 1
ATOM 1263 O O . THR A 1 165 ? -6.331 -1.838 29.602 1.00 66.44 165 THR A O 1
ATOM 1266 N N . LEU A 1 166 ? -6.539 0.380 29.306 1.00 65.19 166 LEU A N 1
ATOM 1267 C CA . LEU A 1 166 ? -5.453 0.822 30.171 1.00 65.19 166 LEU A CA 1
ATOM 1268 C C . LEU A 1 166 ? -6.065 1.595 31.337 1.00 65.19 166 LEU A C 1
ATOM 1270 O O . LEU A 1 166 ? -6.810 2.542 31.101 1.00 65.19 166 LEU A O 1
ATOM 1274 N N . ASP A 1 167 ? -5.770 1.216 32.577 1.00 65.06 167 ASP A N 1
ATOM 1275 C CA . ASP A 1 167 ? -6.089 2.060 33.734 1.00 65.06 167 ASP A CA 1
ATOM 1276 C C . ASP A 1 167 ? -5.086 3.224 33.747 1.00 65.06 167 ASP A C 1
ATOM 1278 O O . ASP A 1 167 ? -3.880 2.983 33.753 1.00 65.06 167 ASP A O 1
ATOM 1282 N N . LYS A 1 168 ? -5.543 4.486 33.735 1.00 61.34 168 LYS A N 1
ATOM 1283 C CA . LYS A 1 168 ? -4.626 5.646 33.728 1.00 61.34 168 LYS A CA 1
ATOM 1284 C C . LYS A 1 168 ? -3.759 5.709 34.989 1.00 61.34 168 LYS A C 1
ATOM 1286 O O . LYS A 1 168 ? -2.746 6.400 34.988 1.00 61.34 168 LYS A O 1
ATOM 1291 N N . ALA A 1 169 ? -4.149 5.018 36.063 1.00 57.47 169 ALA A N 1
ATOM 1292 C CA . ALA A 1 169 ? -3.347 4.920 37.278 1.00 57.47 169 ALA A CA 1
ATOM 1293 C C . ALA A 1 169 ? -2.133 3.976 37.142 1.00 57.47 169 ALA A C 1
ATOM 1295 O O . ALA A 1 169 ? -1.227 4.051 37.969 1.00 57.47 169 ALA A O 1
ATOM 1296 N N . ASP A 1 170 ? -2.105 3.108 36.125 1.00 55.78 170 ASP A N 1
ATOM 1297 C CA . ASP A 1 170 ? -1.022 2.157 35.856 1.00 55.78 170 ASP A CA 1
ATOM 1298 C C . ASP A 1 170 ? -0.612 2.240 34.374 1.00 55.78 170 ASP A C 1
ATOM 1300 O O . ASP A 1 170 ? -0.939 1.391 33.545 1.00 55.78 170 ASP A O 1
ATOM 1304 N N . ASP A 1 171 ? 0.117 3.307 34.039 1.00 53.59 171 ASP A N 1
ATOM 1305 C CA . ASP A 1 171 ? 0.634 3.619 32.694 1.00 53.59 171 ASP A CA 1
ATOM 1306 C C . ASP A 1 171 ? 1.748 2.649 32.230 1.00 53.59 171 ASP A C 1
ATOM 1308 O O . ASP A 1 171 ? 2.394 2.840 31.201 1.00 53.59 171 ASP A O 1
ATOM 1312 N N . SER A 1 172 ? 2.042 1.601 33.010 1.00 45.91 172 SER A N 1
ATOM 1313 C CA . SER A 1 172 ? 3.282 0.845 32.846 1.00 45.91 172 SER A CA 1
ATOM 1314 C C . SER A 1 172 ? 3.182 -0.349 31.893 1.00 45.91 172 SER A C 1
ATOM 1316 O O . SER A 1 172 ? 4.219 -0.787 31.384 1.00 45.91 172 SER A O 1
ATOM 1318 N N . ARG A 1 173 ? 1.983 -0.889 31.603 1.00 50.91 173 ARG A N 1
ATOM 1319 C CA . ARG A 1 173 ? 1.819 -2.055 30.707 1.00 50.91 173 ARG A CA 1
ATOM 1320 C C . ARG A 1 173 ? 0.458 -2.092 30.006 1.00 50.91 173 ARG A C 1
ATOM 1322 O O . ARG A 1 173 ? -0.580 -2.132 30.654 1.00 50.91 173 ARG A O 1
ATOM 1329 N N . LEU A 1 174 ? 0.470 -2.223 28.673 1.00 53.91 174 LEU A N 1
ATOM 1330 C CA . LEU A 1 174 ? -0.687 -2.722 27.917 1.00 53.91 174 LEU A CA 1
ATOM 1331 C C . LEU A 1 174 ? -1.039 -4.115 28.466 1.00 53.91 174 LEU A C 1
ATOM 1333 O O . LEU A 1 174 ? -0.191 -5.009 28.361 1.00 53.91 174 LEU A O 1
ATOM 1337 N N . PRO A 1 175 ? -2.232 -4.341 29.052 1.00 53.03 175 PRO A N 1
ATOM 1338 C CA . PRO A 1 175 ? -2.587 -5.677 29.494 1.00 53.03 175 PRO A CA 1
ATOM 1339 C C . PRO A 1 175 ? -2.622 -6.624 28.290 1.00 53.03 175 PRO A C 1
ATOM 1341 O O . PRO A 1 175 ? -2.839 -6.180 27.154 1.00 53.03 175 PRO A O 1
ATOM 1344 N N . PRO A 1 176 ? -2.418 -7.933 28.505 1.00 52.22 176 PRO A N 1
ATOM 1345 C CA . PRO A 1 176 ? -2.569 -8.925 27.452 1.00 52.22 176 PRO A CA 1
ATOM 1346 C C . PRO A 1 176 ? -4.014 -8.904 26.929 1.00 52.22 176 PRO A C 1
ATOM 1348 O O . PRO A 1 176 ? -4.914 -9.507 27.504 1.00 52.22 176 PRO A O 1
ATOM 1351 N N . ALA A 1 177 ? -4.246 -8.176 25.837 1.00 57.84 177 ALA A N 1
ATOM 1352 C CA . ALA A 1 177 ? -5.524 -8.135 25.144 1.00 57.84 177 ALA A CA 1
ATOM 1353 C C . ALA A 1 177 ? -5.579 -9.279 24.126 1.00 57.84 177 ALA A C 1
ATOM 1355 O O . ALA A 1 177 ? -4.774 -9.334 23.191 1.00 57.84 177 ALA A O 1
ATOM 1356 N N . THR A 1 178 ? -6.525 -10.199 24.304 1.00 59.22 178 THR A N 1
ATOM 1357 C CA . THR A 1 178 ? -6.757 -11.303 23.367 1.00 59.22 178 THR A CA 1
ATOM 1358 C C . THR A 1 178 ? -7.418 -10.776 22.093 1.00 59.22 178 THR A C 1
ATOM 1360 O O . THR A 1 178 ? -8.383 -10.010 22.152 1.00 59.22 178 THR A O 1
ATOM 1363 N N . TRP A 1 179 ? -6.908 -11.185 20.931 1.00 63.75 179 TRP A N 1
ATOM 1364 C CA . TRP A 1 179 ? -7.563 -10.913 19.654 1.00 63.75 179 TRP A CA 1
ATOM 1365 C C . TRP A 1 179 ? -8.896 -11.659 19.574 1.00 63.75 179 TRP A C 1
ATOM 1367 O O . TRP A 1 179 ? -8.968 -12.851 19.869 1.00 63.75 179 TRP A O 1
ATOM 1377 N N . LYS A 1 180 ? -9.951 -10.946 19.178 1.00 67.62 180 LYS A N 1
ATOM 1378 C CA . LYS A 1 180 ? -11.218 -11.531 18.745 1.00 67.62 180 LYS A CA 1
ATOM 1379 C C . LYS A 1 180 ? -11.189 -11.624 17.222 1.00 67.62 180 LYS A C 1
ATOM 1381 O O . LYS A 1 180 ? -11.321 -10.616 16.523 1.00 67.62 180 LYS A O 1
ATOM 1386 N N . ASP A 1 181 ? -11.000 -12.840 16.730 1.00 61.69 181 ASP A N 1
ATOM 1387 C CA . ASP A 1 181 ? -11.117 -13.166 15.311 1.00 61.69 181 ASP A CA 1
ATOM 1388 C C . ASP A 1 181 ? -12.602 -13.322 14.962 1.00 61.69 181 ASP A C 1
ATOM 1390 O O . ASP A 1 181 ? -13.356 -13.934 15.722 1.00 61.69 181 ASP A O 1
ATOM 1394 N N . GLY A 1 182 ? -13.051 -12.774 13.830 1.00 62.16 182 GLY A N 1
ATOM 1395 C CA . GLY A 1 182 ? -14.461 -12.882 13.464 1.00 62.16 182 GLY A CA 1
ATOM 1396 C C . GLY A 1 182 ? -14.791 -12.440 12.044 1.00 62.16 182 GLY A C 1
ATOM 1397 O O . GLY A 1 182 ? -14.078 -11.659 11.418 1.00 62.16 182 GLY A O 1
ATOM 1398 N N . LEU A 1 183 ? -15.923 -12.931 11.535 1.00 56.66 183 LEU A N 1
ATOM 1399 C CA . LEU A 1 183 ? -16.547 -12.366 10.344 1.00 56.66 183 LEU A CA 1
ATOM 1400 C C . LEU A 1 183 ? -17.261 -11.072 10.755 1.00 56.66 183 LEU A C 1
ATOM 1402 O O . LEU A 1 183 ? -18.395 -11.085 11.236 1.00 56.66 183 LEU A O 1
ATOM 1406 N N . PHE A 1 184 ? -16.575 -9.949 10.605 1.00 61.03 184 PHE A N 1
ATOM 1407 C CA . PHE A 1 184 ? -17.150 -8.639 10.869 1.00 61.03 184 PHE A CA 1
ATOM 1408 C C . PHE A 1 184 ? -17.964 -8.214 9.644 1.00 61.03 184 PHE A C 1
ATOM 1410 O O . PHE A 1 184 ? -17.422 -8.032 8.560 1.00 61.03 184 PHE A O 1
ATOM 1417 N N . LEU A 1 185 ? -19.285 -8.103 9.797 1.00 56.94 185 LEU A N 1
ATOM 1418 C CA . LEU A 1 185 ? -20.150 -7.558 8.750 1.00 56.94 185 LEU A CA 1
ATOM 1419 C C . LEU A 1 185 ? -19.901 -6.050 8.587 1.00 56.94 185 LEU A C 1
ATOM 1421 O O . LEU A 1 185 ? -19.247 -5.425 9.419 1.00 56.94 185 LEU A O 1
ATOM 1425 N N . ARG A 1 186 ? -20.475 -5.467 7.523 1.00 55.44 186 ARG A N 1
ATOM 1426 C CA . ARG A 1 186 ? -20.399 -4.033 7.165 1.00 55.44 186 ARG A CA 1
ATOM 1427 C C . ARG A 1 186 ? -20.575 -3.091 8.366 1.00 55.44 186 ARG A C 1
ATOM 1429 O O . ARG A 1 186 ? -19.983 -2.016 8.390 1.00 55.44 186 ARG A O 1
ATOM 1436 N N . GLU A 1 187 ? -21.358 -3.532 9.345 1.00 61.78 187 GLU A N 1
ATOM 1437 C CA . GLU A 1 187 ? -21.393 -3.012 10.702 1.00 61.78 187 GLU A CA 1
ATOM 1438 C C . GLU A 1 187 ? -21.367 -4.191 11.686 1.00 61.78 187 GLU A C 1
ATOM 1440 O O . GLU A 1 187 ? -22.147 -5.138 11.554 1.00 61.78 187 GLU A O 1
ATOM 1445 N N . HIS A 1 188 ? -20.466 -4.155 12.666 1.00 67.94 188 HIS A N 1
ATOM 1446 C CA . HIS A 1 188 ? -20.402 -5.162 13.723 1.00 67.94 188 HIS A CA 1
ATOM 1447 C C . HIS A 1 188 ? -20.139 -4.502 15.074 1.00 67.94 188 HIS A C 1
ATOM 1449 O O . HIS A 1 188 ? -19.351 -3.557 15.170 1.00 67.94 188 HIS A O 1
ATOM 1455 N N . LEU A 1 189 ? -20.808 -5.014 16.107 1.00 70.81 189 LEU A N 1
ATOM 1456 C CA . LEU A 1 189 ? -20.750 -4.501 17.469 1.00 70.81 189 LEU A CA 1
ATOM 1457 C C . LEU A 1 189 ? -19.940 -5.461 18.335 1.00 70.81 189 LEU A C 1
ATOM 1459 O O . LEU A 1 189 ? -20.351 -6.599 18.552 1.00 70.81 189 LEU A O 1
ATOM 1463 N N . LEU A 1 190 ? -18.810 -4.994 18.860 1.00 72.38 190 LEU A N 1
ATOM 1464 C CA . LEU A 1 190 ? -18.125 -5.682 19.951 1.00 72.38 190 LEU A CA 1
ATOM 1465 C C . LEU A 1 190 ? -18.506 -5.019 21.264 1.00 72.38 190 LEU A C 1
ATOM 1467 O O . LEU A 1 190 ? -18.397 -3.801 21.401 1.00 72.38 190 LEU A O 1
ATOM 1471 N N . THR A 1 191 ? -18.897 -5.833 22.235 1.00 69.75 191 THR A N 1
ATOM 1472 C CA . THR A 1 191 ? -19.103 -5.394 23.611 1.00 69.75 191 THR A CA 1
ATOM 1473 C C . THR A 1 191 ? -18.012 -5.960 24.511 1.00 69.75 191 THR A C 1
ATOM 1475 O O . THR A 1 191 ? -17.602 -7.123 24.389 1.00 69.75 191 THR A O 1
ATOM 1478 N N . THR A 1 192 ? -17.502 -5.118 25.403 1.00 71.50 192 THR A N 1
ATOM 1479 C CA . THR A 1 192 ? -16.646 -5.543 26.512 1.00 71.50 192 THR A CA 1
ATOM 1480 C C . THR A 1 192 ? -17.027 -4.775 27.777 1.00 71.50 192 THR A C 1
ATOM 1482 O O . THR A 1 192 ? -17.339 -3.587 27.673 1.00 71.50 192 THR A O 1
ATOM 1485 N N . PRO A 1 193 ? -17.007 -5.410 28.961 1.00 71.25 193 PRO A N 1
ATOM 1486 C CA . PRO A 1 193 ? -17.241 -4.710 30.219 1.00 71.25 193 PRO A CA 1
ATOM 1487 C C . PRO A 1 193 ? -16.228 -3.583 30.430 1.00 71.25 193 PRO A C 1
ATOM 1489 O O . PRO A 1 193 ? -15.056 -3.734 30.069 1.00 71.25 193 PRO A O 1
ATOM 1492 N N . VAL A 1 194 ? -16.665 -2.476 31.033 1.00 67.75 194 VAL A N 1
ATOM 1493 C CA . VAL A 1 194 ? -15.762 -1.411 31.486 1.00 67.75 194 VAL A CA 1
ATOM 1494 C C . VAL A 1 194 ? -14.990 -1.919 32.719 1.00 67.75 194 VAL A C 1
ATOM 1496 O O . VAL A 1 194 ? -15.619 -2.341 33.690 1.00 67.75 194 VAL A O 1
ATOM 1499 N N . PRO A 1 195 ? -13.645 -1.943 32.698 1.00 59.16 195 PRO A N 1
ATOM 1500 C CA . PRO A 1 195 ? -12.875 -2.719 33.672 1.00 59.16 195 PRO A CA 1
ATOM 1501 C C . PRO A 1 195 ? -12.689 -2.077 35.054 1.00 59.16 195 PRO A C 1
ATOM 1503 O O . PRO A 1 195 ? -12.280 -2.786 35.972 1.00 59.16 195 PRO A O 1
ATOM 1506 N N . SER A 1 196 ? -12.982 -0.788 35.261 1.00 59.94 196 SER A N 1
ATOM 1507 C CA . SER A 1 196 ? -12.949 -0.181 36.602 1.00 59.94 196 SER A CA 1
ATOM 1508 C C . SER A 1 196 ? -13.723 1.139 36.663 1.00 59.94 196 SER A C 1
ATOM 1510 O O . SER A 1 196 ? -13.975 1.747 35.632 1.00 59.94 196 SER A O 1
ATOM 1512 N N . ALA A 1 197 ? -14.061 1.602 37.875 1.00 61.25 197 ALA A N 1
ATOM 1513 C CA . ALA A 1 197 ? -14.634 2.930 38.146 1.00 61.25 197 ALA A CA 1
ATOM 1514 C C . ALA A 1 197 ? -13.593 4.075 38.093 1.00 61.25 197 ALA A C 1
ATOM 1516 O O . ALA A 1 197 ? -13.814 5.142 38.660 1.00 61.25 197 ALA A O 1
ATOM 1517 N N . LYS A 1 198 ? -12.419 3.835 37.498 1.00 63.75 198 LYS A N 1
ATOM 1518 C CA . LYS A 1 198 ? -11.308 4.791 37.427 1.00 63.75 198 LYS A CA 1
ATOM 1519 C C . LYS A 1 198 ? -11.156 5.333 36.004 1.00 63.75 198 LYS A C 1
ATOM 1521 O O . LYS A 1 198 ? -11.656 4.715 35.064 1.00 63.75 198 LYS A O 1
ATOM 1526 N N . PRO A 1 199 ? -10.438 6.457 35.821 1.00 68.50 199 PRO A N 1
ATOM 1527 C CA . PRO A 1 199 ? -10.095 6.939 34.492 1.00 68.50 199 PRO A CA 1
ATOM 1528 C C . PRO A 1 199 ? -9.334 5.862 33.713 1.00 68.50 199 PRO A C 1
ATOM 1530 O O . PRO A 1 199 ? -8.300 5.375 34.170 1.00 68.50 199 PRO A O 1
ATOM 1533 N N . ALA A 1 200 ? -9.825 5.510 32.531 1.00 70.44 200 ALA A N 1
ATOM 1534 C CA . ALA A 1 200 ? -9.239 4.486 31.681 1.00 70.44 200 ALA A CA 1
ATOM 1535 C C . ALA A 1 200 ? -9.074 4.999 30.248 1.00 70.44 200 ALA A C 1
ATOM 1537 O O . ALA 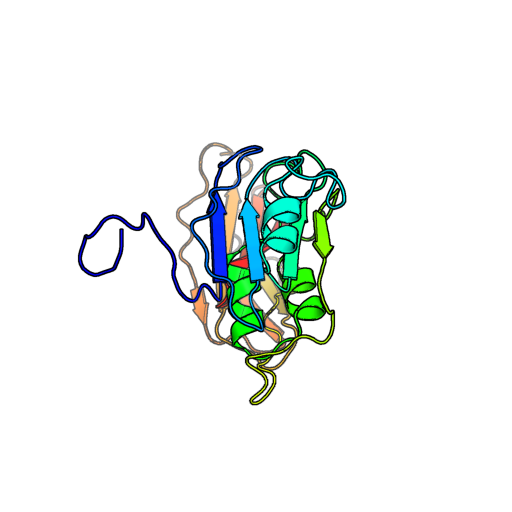A 1 200 ? -9.844 5.829 29.767 1.00 70.44 200 ALA A O 1
ATOM 1538 N N . VAL A 1 201 ? -8.071 4.485 29.544 1.00 74.19 201 VAL A N 1
ATOM 1539 C CA . VAL A 1 201 ? -7.928 4.663 28.098 1.00 74.19 201 VAL A CA 1
ATOM 1540 C C . VAL A 1 201 ? -8.395 3.388 27.422 1.00 74.19 201 VAL A C 1
ATOM 1542 O O . VAL A 1 201 ? -7.881 2.301 27.689 1.00 74.19 201 VAL A O 1
ATOM 1545 N N . ILE A 1 202 ? -9.365 3.518 26.525 1.00 74.88 202 ILE A N 1
ATOM 1546 C CA . ILE A 1 202 ? -9.850 2.413 25.706 1.00 74.88 202 ILE A CA 1
ATOM 1547 C C . ILE A 1 202 ? -9.240 2.555 24.317 1.00 74.88 202 ILE A C 1
ATOM 1549 O O . ILE A 1 202 ? -9.537 3.494 23.578 1.00 74.88 202 ILE A O 1
ATOM 1553 N N . GLY A 1 203 ? -8.378 1.608 23.970 1.00 74.62 203 GLY A N 1
ATOM 1554 C CA . GLY A 1 203 ? -7.825 1.438 22.637 1.00 74.62 203 GLY A CA 1
ATOM 1555 C C . GLY A 1 203 ? -8.568 0.354 21.877 1.00 74.62 203 GLY A C 1
ATOM 1556 O O . GLY A 1 203 ? -8.764 -0.744 22.387 1.00 74.62 203 GLY A O 1
ATOM 1557 N N . VAL A 1 204 ? -8.933 0.607 20.629 1.00 76.31 204 VAL A N 1
ATOM 1558 C CA . VAL A 1 204 ? -9.381 -0.450 19.719 1.00 76.31 204 VAL A CA 1
ATOM 1559 C C . VAL A 1 204 ? -8.402 -0.534 18.572 1.00 76.31 204 VAL A C 1
ATOM 1561 O O . VAL A 1 204 ? -8.047 0.476 17.970 1.00 76.31 204 VAL A O 1
ATOM 1564 N N . VAL A 1 205 ? -7.970 -1.756 18.275 1.00 76.06 205 VAL A N 1
ATOM 1565 C CA . VAL A 1 205 ? -7.144 -2.069 17.113 1.00 76.06 205 VAL A CA 1
ATOM 1566 C C . VAL A 1 205 ? -7.902 -3.082 16.275 1.00 76.06 205 VAL A C 1
ATOM 1568 O O . VAL A 1 205 ? -8.252 -4.151 16.775 1.00 76.06 205 VAL A O 1
ATOM 1571 N N . VAL A 1 206 ? -8.148 -2.746 15.014 1.00 75.81 206 VAL A N 1
ATOM 1572 C CA . VAL A 1 206 ? -8.785 -3.639 14.044 1.00 75.81 206 VAL A CA 1
ATOM 1573 C C . VAL A 1 206 ? -7.827 -3.833 12.883 1.00 75.81 206 VAL A C 1
ATOM 1575 O O . VAL A 1 206 ? -7.285 -2.854 12.376 1.00 75.81 206 VAL A O 1
ATOM 1578 N N . THR A 1 207 ? -7.623 -5.081 12.479 1.00 75.00 207 THR A N 1
ATOM 1579 C CA . THR A 1 207 ? -6.735 -5.466 11.384 1.00 75.00 207 THR A CA 1
ATOM 1580 C C . THR A 1 207 ? -7.507 -6.293 10.361 1.00 75.00 207 THR A C 1
ATOM 1582 O O . THR A 1 207 ? -8.180 -7.252 10.739 1.00 75.00 207 THR A O 1
ATOM 1585 N N . ASP A 1 208 ? -7.454 -5.914 9.086 1.00 74.56 208 ASP A N 1
ATOM 1586 C CA . ASP A 1 208 ? -8.121 -6.638 7.995 1.00 74.56 208 ASP A CA 1
ATOM 1587 C C . ASP A 1 208 ? -7.273 -7.847 7.520 1.00 74.56 208 ASP A C 1
ATOM 1589 O O . ASP A 1 208 ? -6.143 -8.020 7.991 1.00 74.56 208 ASP A O 1
ATOM 1593 N N . PRO A 1 209 ? -7.767 -8.705 6.600 1.00 70.06 209 PRO A N 1
ATOM 1594 C CA . PRO A 1 209 ? -6.981 -9.835 6.092 1.00 70.06 209 PRO A CA 1
ATOM 1595 C C . PRO A 1 209 ? -5.671 -9.434 5.398 1.00 70.06 209 PRO A C 1
ATOM 1597 O O . PRO A 1 209 ? -4.776 -10.266 5.267 1.00 70.06 209 PRO A O 1
ATOM 1600 N N . ALA A 1 210 ? -5.575 -8.189 4.927 1.00 67.44 210 ALA A N 1
ATOM 1601 C CA . ALA A 1 210 ? -4.414 -7.643 4.238 1.00 67.44 210 ALA A CA 1
ATOM 1602 C C . ALA A 1 210 ? -3.374 -7.046 5.201 1.00 67.44 210 ALA A C 1
ATOM 1604 O O . ALA A 1 210 ? -2.333 -6.590 4.744 1.00 67.44 210 ALA A O 1
ATOM 1605 N N . GLY A 1 211 ? -3.648 -7.024 6.512 1.00 71.12 211 GLY A N 1
ATOM 1606 C CA . GLY A 1 211 ? -2.777 -6.412 7.518 1.00 71.12 211 GLY A CA 1
ATOM 1607 C C . GLY A 1 211 ? -3.051 -4.924 7.770 1.00 71.12 211 GLY A C 1
ATOM 1608 O O . GLY A 1 211 ? -2.451 -4.339 8.681 1.00 71.12 211 GLY A O 1
ATOM 1609 N N . ASN A 1 212 ? -3.999 -4.306 7.053 1.00 72.19 212 ASN A N 1
ATOM 1610 C CA . ASN A 1 212 ? -4.369 -2.909 7.275 1.00 72.19 212 ASN A CA 1
ATOM 1611 C C . ASN A 1 212 ? -4.908 -2.742 8.682 1.00 72.19 212 ASN A C 1
ATOM 1613 O O . ASN A 1 212 ? -5.880 -3.394 9.057 1.00 72.19 212 ASN A O 1
ATOM 1617 N N . THR A 1 213 ? -4.303 -1.839 9.449 1.00 74.19 213 THR A N 1
ATOM 1618 C CA . THR A 1 213 ? -4.678 -1.630 10.842 1.00 74.19 213 THR A CA 1
ATOM 1619 C C . THR A 1 213 ? -5.311 -0.258 11.044 1.00 74.19 213 THR A C 1
ATOM 1621 O O . THR A 1 213 ? -4.654 0.764 10.857 1.00 74.19 213 THR A O 1
ATOM 1624 N N . ALA A 1 214 ? -6.558 -0.234 11.510 1.00 75.12 214 ALA A N 1
ATOM 1625 C CA . ALA A 1 214 ? -7.217 0.956 12.035 1.00 75.12 214 ALA A CA 1
ATOM 1626 C C . ALA A 1 214 ? -7.123 0.964 13.566 1.00 75.12 214 ALA A C 1
ATOM 1628 O O . ALA A 1 214 ? -7.257 -0.079 14.216 1.00 75.12 214 ALA A O 1
ATOM 1629 N N . ARG A 1 215 ? -6.865 2.136 14.154 1.00 79.62 215 ARG A N 1
ATOM 1630 C CA . ARG A 1 215 ? -6.749 2.301 15.607 1.00 79.62 215 ARG A CA 1
ATOM 1631 C C . ARG A 1 215 ? -7.503 3.533 16.060 1.00 79.62 215 ARG A C 1
ATOM 1633 O O . ARG A 1 215 ? -7.383 4.570 15.423 1.00 79.62 215 ARG A O 1
ATOM 1640 N N . VAL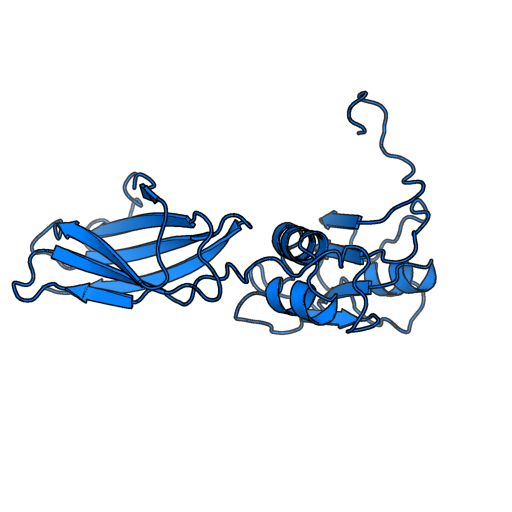 A 1 216 ? -8.174 3.422 17.195 1.00 80.19 216 VAL A N 1
ATOM 1641 C CA . VAL A 1 216 ? -8.742 4.560 17.920 1.00 80.19 216 VAL A CA 1
ATOM 1642 C C . VAL A 1 216 ? -8.380 4.415 19.390 1.00 80.19 216 VAL A C 1
ATOM 1644 O O . VAL A 1 216 ? -8.374 3.306 19.927 1.00 80.19 216 VAL A O 1
ATOM 1647 N N . TRP A 1 217 ? -8.066 5.533 20.029 1.00 78.88 217 TRP A N 1
ATOM 1648 C CA . TRP A 1 217 ? -7.860 5.617 21.469 1.00 78.88 217 TRP A CA 1
ATOM 1649 C C . TRP A 1 217 ? -8.824 6.667 22.000 1.00 78.88 217 TRP A C 1
ATOM 1651 O O . TRP A 1 217 ? -8.809 7.803 21.528 1.00 78.88 217 TRP A O 1
ATOM 1661 N N . LYS A 1 218 ? -9.686 6.287 22.942 1.00 77.31 218 LYS A N 1
ATOM 1662 C CA . LYS A 1 218 ? -10.562 7.225 23.642 1.00 77.31 218 LYS A CA 1
ATOM 1663 C C . LYS A 1 218 ? -10.244 7.207 25.124 1.00 77.31 218 LYS A C 1
ATOM 1665 O O . LYS A 1 218 ? -10.235 6.151 25.758 1.00 77.31 218 LYS A O 1
ATOM 1670 N N . ASP A 1 219 ? -10.022 8.399 25.651 1.00 75.19 219 ASP A N 1
ATOM 1671 C CA . ASP A 1 219 ? -9.985 8.635 27.081 1.00 75.19 219 ASP A CA 1
ATOM 1672 C C . ASP A 1 219 ? -11.402 8.579 27.633 1.00 75.19 219 ASP A C 1
ATOM 1674 O O . ASP A 1 219 ? -12.301 9.254 27.131 1.00 75.19 219 ASP A O 1
ATOM 1678 N N . TRP A 1 220 ? -11.582 7.794 28.685 1.00 70.44 220 TRP A N 1
ATOM 1679 C CA . TRP A 1 220 ? -12.830 7.709 29.417 1.00 70.44 220 TRP A CA 1
ATOM 1680 C C . TRP A 1 220 ? -12.571 8.023 30.881 1.00 70.44 220 TRP A C 1
ATOM 1682 O O . TRP A 1 220 ? -11.768 7.381 31.556 1.00 70.44 220 TRP A O 1
ATOM 1692 N N . VAL A 1 221 ? -13.260 9.048 31.359 1.00 61.62 221 VAL A N 1
ATOM 1693 C CA . VAL A 1 221 ? -13.387 9.348 32.779 1.00 61.62 221 VAL A CA 1
ATOM 1694 C C . VAL A 1 221 ? -14.831 9.002 33.114 1.00 61.62 221 VAL A C 1
ATOM 1696 O O . VAL A 1 221 ? -15.735 9.600 32.529 1.00 61.62 221 VAL A O 1
ATOM 1699 N N . LEU A 1 222 ? -15.030 7.969 33.937 1.00 57.25 222 LEU A N 1
ATOM 1700 C CA . LEU A 1 222 ? -16.344 7.644 34.500 1.00 57.25 222 LEU A CA 1
ATOM 1701 C C . LEU A 1 222 ? -16.739 8.669 35.563 1.00 57.25 222 LEU A C 1
ATOM 1703 O O . LEU A 1 222 ? -15.827 9.141 36.282 1.00 57.25 222 LEU A O 1
#

Solvent-accessible surface area (backbone atoms only — not comparable to full-atom values): 11843 Å² total; per-residue (Å²): 93,45,99,86,67,47,80,62,77,60,35,76,70,28,46,72,46,72,49,70,70,58,73,59,47,70,77,97,38,60,40,45,28,94,70,7,38,38,29,43,53,36,60,24,17,35,16,57,55,89,39,89,65,50,6,30,39,17,37,41,45,74,63,46,33,46,26,30,40,20,12,49,40,76,33,64,102,65,6,50,52,36,52,61,35,25,52,46,36,32,68,34,16,30,27,42,45,54,13,49,59,69,14,37,36,99,54,57,57,52,44,56,72,53,56,59,54,75,46,40,81,42,60,86,54,68,57,62,48,54,56,60,46,73,48,46,78,45,64,41,100,82,66,53,29,40,36,34,42,40,37,42,45,62,59,67,60,54,31,36,37,32,66,39,67,34,50,63,89,53,83,83,60,84,62,94,55,68,74,47,74,44,83,46,46,57,66,35,79,48,78,44,73,58,92,61,91,51,47,28,38,42,33,38,43,38,30,30,83,54,65,55,70,28,66,40,76,45,83,41,75,113

Sequence (222 aa):
KYTDGTPATSAPRALLYAGWYNYGQYMPVWDWMPGSVAVDFNSASLYGPRTVGASFGGMALFNGANGVTGCFTEPGSMGHSMPDVLMYYYTKGYTFAEAAWLSIPAKPMFCYSIGDPLMNPYGLGRGPDTRIEEPDVTLDKDGKNVVVRIRMKGRADIARARVITLDKADDSRLPPATWKDGLFLREHLLTTPVPSAKPAVIGVVVTDPAGNTARVWKDWVL

Foldseek 3Di:
DPPVPDDPQAAEAAQEEEEEPPFLDEDLRYDYDQNHEYEYHDFQQCAPLVDPSRHRQSPCVVNPGQKYKFFRGCLPPQFTFARLQLVVQLLQQQFNLVSRVRRGDPSNPGMDMDHDRRRRPNNPDGDWQFDKDAWDWDAPPVNFKIKIKIAGGTAWDKKKKWKWKAFPVCPPDGPPIDIDTDRQGRIDIDIDTDPDQGWMKIKMWMATPSRHIHIDIDTDHD

Mean predicted aligned error: 11.75 Å

Radius of gyration: 20.81 Å; Cα contacts (8 Å, |Δi|>4): 542; chains: 1; bounding box: 48×37×56 Å

Nearest PDB structures (foldseek):
  8df2-assembly1_B  TM=5.559E-01  e=9.565E-03  Akkermansia muciniphila
  8df2-assembly1_D  TM=5.209E-01  e=8.473E-03  Akkermansia muciniphila
  8dek-assembly1_A  TM=5.215E-01  e=7.975E-03  Akkermansia muciniphila
  8df2-assembly1_C  TM=4.994E-01  e=9.003E-03  Akkermansia muciniphila
  8cte-assembly1_X  TM=3.354E-01  e=1.463E-01  Homo sapiens

pLDDT: mean 77.41, std 12.97, range [45.91, 96.5]

Secondary structure (DSSP, 8-state):
--TTS-----EEEEEEEEEE--TT---TTEEEEEEEEEEEESTTTTSSTTSTTS-HHHHHHHTT-SEEEEESS--HHHHS--HHHHHHHHHTT--HHHHHHHHS-S--SSEEEEE-TT--TT-SSPPP--PBPPPEEEE-TTSSEEEEEEEBSSS---EEEEEEEEETT-TT----PPPEEE---SEEEEEEE---SS-EEEEEEEE-TT--EEEEEEEE--